Protein AF-A0A2C1LZ10-F1 (afdb_monomer)

Nearest PDB structures (foldseek):
  3zjx-assembly4_D  TM=5.584E-01  e=4.227E-10  Clostridium perfringens D
  1uyj-assembly1_A  TM=5.513E-01  e=4.454E-10  Clostridium perfringens
  3zjx-assembly1_A  TM=5.610E-01  e=1.268E-09  Clostridium perfringens D
  8hx3-assembly2_B  TM=5.354E-01  e=1.825E-08  Bacillus thuringiensis
  6rb9-assembly1_A  TM=2.543E-01  e=1.133E-04  Clostridium perfringens B

Radius of gyration: 30.06 Å; Cα contacts (8 Å, |Δi|>4): 516; chains: 1; bounding box: 71×32×89 Å

Sequence (231 aa):
MILFHDIIELLSYRNDTPLTQKQFTTEKQMKRVDTVTATNQYGFKLGFESTTEFKVDALVASAKQSFKASAEFNFSHTDTNTVTNEETVIFKAQEVLAAAGGTTNYFTRVGKAKFSGAFQTDAALAELKLKLPIIKKSGNAHDVVHTEEVTLTAKDIYTLFKNVPYIPLPAYLSFDDNGKKVLVKNVTFDYTGEMGYSTAVQAEFIPFDQNEPKQTMSYEKYETKTQDKSL

Secondary structure (DSSP, 8-state):
-EEEEEEEEEEEEEE-SSS-EEEEPPPEEEEEEEEEEEE--SSS-EEEEEEEEEEE---STT--EEEEEEEEEEESSS-EEEEEEEEEEEE---EEEEPTTEEEEEEEEEEEEEEEEEEEEEEEE-EEEEEEEEEEEETTEEEEEEEEEEEEEHHHHHHHHHH-TTSPPPTTEEEETTTTEEEEEEEEEEEEEEEEEEPPPEEEEEESSTTSPPEEEEHHHHHHHHHTT--

Organism: Bacillus cereus (NCBI:txid1396)

pLDDT: mean 72.98, std 17.92, range [28.81, 97.44]

Structure (mmCIF, N/CA/C/O backbone):
data_AF-A0A2C1LZ10-F1
#
_entry.id   AF-A0A2C1LZ10-F1
#
loop_
_atom_site.group_PDB
_atom_site.id
_atom_site.type_symbol
_atom_site.label_atom_id
_atom_site.label_alt_id
_atom_site.label_comp_id
_atom_site.label_asym_id
_atom_site.label_entity_id
_atom_site.label_seq_id
_atom_site.pdbx_PDB_ins_code
_atom_site.Cartn_x
_atom_site.Cartn_y
_atom_site.Cartn_z
_atom_site.occupancy
_atom_site.B_iso_or_equiv
_atom_site.auth_seq_id
_atom_site.auth_comp_id
_atom_site.auth_asym_id
_atom_site.auth_atom_id
_atom_site.pdbx_PDB_model_num
ATOM 1 N N . MET A 1 1 ? -4.330 -11.581 -2.386 1.00 41.09 1 MET A N 1
ATOM 2 C CA . MET A 1 1 ? -4.497 -12.245 -1.069 1.00 41.09 1 MET A CA 1
ATOM 3 C C . MET A 1 1 ? -4.165 -11.235 0.018 1.00 41.09 1 MET A C 1
ATOM 5 O O . MET A 1 1 ? -3.174 -10.529 -0.132 1.00 41.09 1 MET A O 1
ATOM 9 N N . ILE A 1 2 ? -5.007 -11.129 1.045 1.00 50.94 2 ILE A N 1
ATOM 10 C CA . ILE A 1 2 ? -4.875 -10.159 2.138 1.00 50.94 2 ILE A CA 1
ATOM 11 C C . ILE A 1 2 ? -4.352 -10.904 3.371 1.00 50.94 2 ILE A C 1
ATOM 13 O O . ILE A 1 2 ? -4.979 -11.867 3.804 1.00 50.94 2 ILE A O 1
ATOM 17 N N . LEU A 1 3 ? -3.211 -10.481 3.916 1.00 52.62 3 LEU A N 1
ATOM 18 C CA . LEU A 1 3 ? -2.628 -11.056 5.132 1.00 52.62 3 LEU A CA 1
ATOM 19 C C . LEU A 1 3 ? -2.507 -9.972 6.204 1.00 52.62 3 LEU A C 1
ATOM 21 O O . LEU A 1 3 ? -2.007 -8.883 5.920 1.00 52.62 3 LEU A O 1
ATOM 25 N N . PHE A 1 4 ? -2.963 -10.265 7.420 1.00 57.53 4 PHE A N 1
ATOM 26 C CA . PHE A 1 4 ? -2.735 -9.432 8.601 1.00 57.53 4 PHE A CA 1
ATOM 27 C C . PHE A 1 4 ? -1.467 -9.912 9.290 1.00 57.53 4 PHE A C 1
ATOM 29 O O . PHE A 1 4 ? -1.332 -11.109 9.535 1.00 57.53 4 PHE A O 1
ATOM 36 N N . HIS A 1 5 ? -0.555 -8.994 9.588 1.00 63.12 5 HIS A N 1
ATOM 37 C CA . HIS A 1 5 ? 0.734 -9.344 10.181 1.00 63.12 5 HIS A CA 1
ATOM 38 C C . HIS A 1 5 ? 0.907 -8.735 11.569 1.00 63.12 5 HIS A C 1
ATOM 40 O O . HIS A 1 5 ? 1.526 -9.375 12.407 1.00 63.12 5 HIS A O 1
ATOM 46 N N . ASP A 1 6 ? 0.275 -7.586 11.841 1.00 76.69 6 ASP A N 1
ATOM 47 C CA . ASP A 1 6 ? 0.436 -6.871 13.105 1.00 76.69 6 ASP A CA 1
ATOM 48 C C . ASP A 1 6 ? -0.893 -6.325 13.643 1.00 76.69 6 ASP A C 1
ATOM 50 O O . ASP A 1 6 ? -1.813 -5.977 12.893 1.00 76.69 6 ASP A O 1
ATOM 54 N N . ILE A 1 7 ? -0.985 -6.227 14.969 1.00 84.62 7 ILE A N 1
ATOM 55 C CA . ILE A 1 7 ? -2.059 -5.531 15.682 1.00 84.62 7 ILE A CA 1
ATOM 56 C C . ILE A 1 7 ? -1.435 -4.327 16.377 1.00 84.62 7 ILE A C 1
ATOM 58 O O . ILE A 1 7 ? -0.502 -4.475 17.163 1.00 84.62 7 ILE A O 1
ATOM 62 N N . ILE A 1 8 ? -1.964 -3.137 16.105 1.00 85.81 8 ILE A N 1
ATOM 63 C CA . ILE A 1 8 ? -1.601 -1.928 16.838 1.00 85.81 8 ILE A CA 1
ATOM 64 C C . ILE A 1 8 ? -2.655 -1.715 17.911 1.00 85.81 8 ILE A C 1
ATOM 66 O O . ILE A 1 8 ? -3.788 -1.332 17.611 1.00 85.81 8 ILE A O 1
ATOM 70 N N . GLU A 1 9 ? -2.269 -1.948 19.159 1.00 91.06 9 GLU A N 1
ATOM 71 C CA . GLU A 1 9 ? -3.072 -1.570 20.314 1.00 91.06 9 GLU A CA 1
ATOM 72 C C . GLU A 1 9 ? -3.050 -0.046 20.489 1.00 91.06 9 GLU A C 1
ATOM 74 O O . GLU A 1 9 ? -1.990 0.586 20.580 1.00 91.06 9 GLU A O 1
ATOM 79 N N . LEU A 1 10 ? -4.241 0.544 20.510 1.00 90.00 10 LEU A N 1
ATOM 80 C CA . LEU A 1 10 ? -4.453 1.981 20.650 1.00 90.00 10 LEU A CA 1
ATOM 81 C C . LEU A 1 10 ? -4.784 2.349 22.101 1.00 90.00 10 LEU A C 1
ATOM 83 O O . LEU A 1 10 ? -4.359 3.403 22.579 1.00 90.00 10 LEU A O 1
ATOM 87 N N . LEU A 1 11 ? -5.533 1.488 22.795 1.00 93.94 11 LEU A N 1
ATOM 88 C CA . LEU A 1 11 ? -5.883 1.616 24.209 1.00 93.94 11 LEU A CA 1
ATOM 89 C C . LEU A 1 11 ? -6.457 0.289 24.721 1.00 93.94 11 LEU A C 1
ATOM 91 O O . LEU A 1 11 ? -7.299 -0.302 24.052 1.00 93.94 11 LEU A O 1
ATOM 95 N N . SER A 1 12 ? -6.101 -0.111 25.936 1.00 96.06 12 SER A N 1
ATOM 96 C CA . SER A 1 12 ? -6.874 -1.070 26.726 1.00 96.06 12 SER A CA 1
ATOM 97 C C . SER A 1 12 ? -7.387 -0.360 27.970 1.00 96.06 12 SER A C 1
ATOM 99 O O . SER A 1 12 ? -6.617 0.285 28.685 1.00 96.06 12 SER A O 1
ATOM 101 N N . TYR A 1 13 ? -8.696 -0.423 28.204 1.00 97.06 13 TYR A N 1
ATOM 102 C CA . TYR A 1 13 ? -9.320 0.259 29.329 1.00 97.06 13 TYR A CA 1
ATOM 103 C C . TYR A 1 13 ? -10.283 -0.654 30.075 1.00 97.06 13 TYR A C 1
ATOM 105 O O . TYR A 1 13 ? -11.229 -1.193 29.499 1.00 97.06 13 TYR A O 1
ATOM 113 N N . ARG A 1 14 ? -10.055 -0.787 31.381 1.00 97.25 14 ARG A N 1
ATOM 114 C CA . ARG A 1 14 ? -10.915 -1.514 32.312 1.00 97.25 14 ARG A CA 1
ATOM 115 C C . ARG A 1 14 ? -11.885 -0.534 32.966 1.00 97.25 14 ARG A C 1
ATOM 117 O O . ARG A 1 14 ? -11.441 0.321 33.724 1.00 97.25 14 ARG A O 1
ATOM 124 N N . ASN A 1 15 ? -13.182 -0.678 32.706 1.00 96.31 15 ASN A N 1
ATOM 125 C CA . ASN A 1 15 ? -14.210 0.162 33.315 1.00 96.31 15 ASN A CA 1
ATOM 126 C C . ASN A 1 15 ? -14.936 -0.601 34.432 1.00 96.31 15 ASN A C 1
ATOM 128 O O . ASN A 1 15 ? -15.845 -1.395 34.186 1.00 96.31 15 ASN A O 1
ATOM 132 N N . ASP A 1 16 ? -14.516 -0.354 35.668 1.00 93.56 16 ASP A N 1
ATOM 133 C CA . ASP A 1 16 ? -15.087 -0.921 36.893 1.00 93.56 16 ASP A CA 1
ATOM 134 C C . ASP A 1 16 ? -16.284 -0.135 37.445 1.00 93.56 16 ASP A C 1
ATOM 136 O O . ASP A 1 16 ? -16.892 -0.534 38.438 1.00 93.56 16 ASP A O 1
ATOM 140 N N . THR A 1 17 ? -16.659 0.960 36.788 1.00 92.88 17 THR A N 1
ATOM 141 C CA . THR A 1 17 ? -17.800 1.777 37.196 1.00 92.88 17 THR A CA 1
ATOM 142 C C . THR A 1 17 ? -19.097 1.281 36.555 1.00 92.88 17 THR A C 1
ATOM 144 O O . THR A 1 17 ? -19.066 0.664 35.490 1.00 92.88 17 THR A O 1
ATOM 147 N N . PRO A 1 18 ? -20.268 1.581 37.149 1.00 89.31 18 PRO A N 1
ATOM 148 C CA . PRO A 1 18 ? -21.560 1.209 36.570 1.00 89.31 18 PRO A CA 1
ATOM 149 C C . PRO A 1 18 ? -21.966 2.083 35.370 1.00 89.31 18 PRO A C 1
ATOM 151 O O . PRO A 1 18 ? -23.067 1.927 34.843 1.00 89.31 18 PRO A O 1
ATOM 154 N N . LEU A 1 19 ? -21.120 3.034 34.959 1.00 93.19 19 LEU A N 1
ATOM 155 C CA . LEU A 1 19 ? -21.400 3.997 33.898 1.00 93.19 19 LEU A CA 1
ATOM 156 C C . LEU A 1 19 ? -20.400 3.848 32.754 1.00 93.19 19 LEU A C 1
ATOM 158 O O . LEU A 1 19 ? -19.219 3.589 32.969 1.00 93.19 19 LEU A O 1
ATOM 162 N N . THR A 1 20 ? -20.867 4.071 31.529 1.00 94.81 20 THR A N 1
ATOM 163 C CA . THR A 1 20 ? -19.988 4.218 30.367 1.00 94.81 20 THR A CA 1
ATOM 164 C C . THR A 1 20 ? -19.049 5.401 30.581 1.00 94.81 20 THR A C 1
ATOM 166 O O . THR A 1 20 ? -19.488 6.483 30.978 1.00 94.81 20 THR A O 1
ATOM 169 N N . GLN A 1 21 ? -17.766 5.211 30.289 1.00 94.69 21 GLN A N 1
ATOM 170 C CA . GLN A 1 21 ? -16.754 6.253 30.416 1.00 94.69 21 GLN A CA 1
ATOM 171 C C . GLN A 1 21 ? -16.201 6.672 29.063 1.00 94.69 21 GLN A C 1
ATOM 173 O O . GLN A 1 21 ? -16.041 5.854 28.162 1.00 94.69 21 GLN A O 1
ATOM 178 N N . LYS A 1 22 ? -15.861 7.952 28.941 1.00 95.19 22 LYS A N 1
ATOM 179 C CA . LYS A 1 22 ? -15.117 8.477 27.797 1.00 95.19 22 LYS A CA 1
ATOM 180 C C . LYS A 1 22 ? -13.628 8.390 28.083 1.00 95.19 22 LYS A C 1
ATOM 182 O O . LYS A 1 22 ? -13.188 8.788 29.159 1.00 95.19 22 LYS A O 1
ATOM 187 N N . GLN A 1 23 ? -12.869 7.878 27.128 1.00 93.12 23 GLN A N 1
ATOM 188 C CA . GLN A 1 23 ? -11.417 7.752 27.198 1.00 93.12 23 GLN A CA 1
ATOM 189 C C . GLN A 1 23 ? -10.792 8.219 25.888 1.00 93.12 23 GLN A C 1
ATOM 191 O O . GLN A 1 23 ? -11.486 8.356 24.887 1.00 93.12 23 GLN A O 1
ATOM 196 N N . PHE A 1 24 ? -9.484 8.455 25.883 1.00 89.62 24 PHE A N 1
ATOM 197 C CA . PHE A 1 24 ? -8.751 8.807 24.670 1.00 89.62 24 PHE A CA 1
ATOM 198 C C . PHE A 1 24 ? -7.785 7.693 24.301 1.00 89.62 24 PHE A C 1
ATOM 200 O O . PHE A 1 2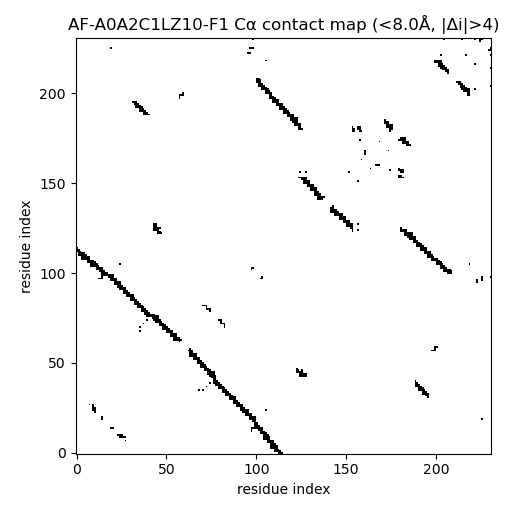4 ? -7.034 7.202 25.145 1.00 89.62 24 PHE A O 1
ATOM 207 N N . THR A 1 25 ? -7.790 7.303 23.031 1.00 88.12 25 THR A N 1
ATOM 208 C CA . THR A 1 25 ? -6.770 6.400 22.505 1.00 88.12 25 THR A CA 1
ATOM 209 C C . THR A 1 25 ? -5.403 7.075 22.470 1.00 88.12 25 THR A C 1
ATOM 211 O O . THR A 1 25 ? -5.285 8.299 22.418 1.00 88.12 25 THR A O 1
ATOM 214 N N . THR A 1 26 ? -4.345 6.270 22.492 1.00 84.56 26 THR A N 1
ATOM 215 C CA . THR A 1 26 ? -2.974 6.776 22.386 1.00 84.56 26 THR A CA 1
ATOM 216 C C . THR A 1 26 ? -2.638 7.052 20.925 1.00 84.56 26 THR A C 1
ATOM 218 O O . THR A 1 26 ? -2.929 6.227 20.058 1.00 84.56 26 THR A O 1
ATOM 221 N N . GLU A 1 27 ? -1.966 8.172 20.644 1.00 81.44 27 GLU A N 1
ATOM 222 C CA . GLU A 1 27 ? -1.392 8.395 19.316 1.00 81.44 27 GLU A CA 1
ATOM 223 C C . GLU A 1 27 ? -0.293 7.356 19.037 1.00 81.44 27 GLU A C 1
ATOM 225 O O . GLU A 1 27 ? 0.609 7.142 19.853 1.00 81.44 27 GLU A O 1
ATOM 230 N N . LYS A 1 28 ? -0.356 6.708 17.873 1.00 80.38 28 LYS A N 1
ATOM 231 C CA . LYS A 1 28 ? 0.641 5.727 17.427 1.00 80.38 28 LYS A CA 1
ATOM 232 C C . LYS A 1 28 ? 1.114 6.061 16.023 1.00 80.38 28 LYS A C 1
ATOM 234 O O . LYS A 1 28 ? 0.351 6.558 15.200 1.00 80.38 28 LYS A O 1
ATOM 239 N N . GLN A 1 29 ? 2.372 5.754 15.743 1.00 73.00 29 GLN A N 1
ATOM 240 C CA . GLN A 1 29 ? 2.954 5.900 14.415 1.00 73.00 29 GLN A CA 1
ATOM 241 C C . GLN A 1 29 ? 3.475 4.548 13.951 1.00 73.00 29 GLN A C 1
ATOM 243 O O . GLN A 1 29 ? 4.026 3.786 14.746 1.00 73.00 29 GLN A O 1
ATOM 248 N N . MET A 1 30 ? 3.304 4.255 12.668 1.00 70.88 30 MET A N 1
ATOM 249 C CA . MET A 1 30 ? 3.850 3.059 12.044 1.00 70.88 30 MET A CA 1
ATOM 250 C C . MET A 1 30 ? 4.468 3.417 10.700 1.00 70.88 30 MET A C 1
ATOM 252 O O . MET A 1 30 ? 3.888 4.161 9.910 1.00 70.88 30 MET A O 1
ATOM 256 N N . LYS A 1 31 ? 5.636 2.838 10.430 1.00 69.56 31 LYS A N 1
ATOM 257 C CA . LYS A 1 31 ? 6.263 2.898 9.117 1.00 69.56 31 LYS A CA 1
ATOM 258 C C . LYS A 1 31 ? 5.586 1.897 8.178 1.00 69.56 31 LYS A C 1
ATOM 260 O O . LYS A 1 31 ? 5.587 0.696 8.443 1.00 69.56 31 LYS A O 1
ATOM 265 N N . ARG A 1 32 ? 5.023 2.394 7.084 1.00 67.69 32 ARG A N 1
ATOM 266 C CA . ARG A 1 32 ? 4.485 1.628 5.962 1.00 67.69 32 ARG A CA 1
ATOM 267 C C . ARG A 1 32 ? 5.542 1.549 4.873 1.00 67.69 32 ARG A C 1
ATOM 269 O O . ARG A 1 32 ? 6.205 2.539 4.580 1.00 67.69 32 ARG A O 1
ATOM 276 N N . VAL A 1 33 ? 5.692 0.366 4.293 1.00 66.81 33 VAL A N 1
ATOM 277 C CA . VAL A 1 33 ? 6.612 0.113 3.187 1.00 66.81 33 VAL A CA 1
ATOM 278 C C . VAL A 1 33 ? 5.811 -0.542 2.075 1.00 66.81 33 VAL A C 1
ATOM 280 O O . VAL A 1 33 ? 5.328 -1.664 2.244 1.00 66.81 33 VAL A O 1
ATOM 283 N N . ASP A 1 34 ? 5.671 0.173 0.968 1.00 62.69 34 ASP A N 1
ATOM 284 C CA . ASP A 1 34 ? 5.007 -0.285 -0.243 1.00 62.69 34 ASP A CA 1
ATOM 285 C C . ASP A 1 34 ? 6.074 -0.606 -1.288 1.00 62.69 34 ASP A C 1
ATOM 287 O O . ASP A 1 34 ? 7.040 0.137 -1.457 1.00 62.69 34 ASP A O 1
ATOM 291 N N . THR A 1 35 ? 5.916 -1.721 -1.989 1.00 62.53 35 THR A N 1
ATOM 292 C CA . THR A 1 35 ? 6.871 -2.162 -3.011 1.00 62.53 35 THR A CA 1
ATOM 293 C C . THR A 1 35 ? 6.149 -2.428 -4.314 1.00 62.53 35 THR A C 1
ATOM 295 O O . THR A 1 35 ? 5.081 -3.044 -4.333 1.00 62.53 35 THR A O 1
ATOM 298 N N . VAL A 1 36 ? 6.741 -1.969 -5.411 1.00 59.88 36 VAL A N 1
ATOM 299 C CA . VAL A 1 36 ? 6.304 -2.305 -6.763 1.00 59.88 36 VAL A CA 1
ATOM 300 C C . VAL A 1 36 ? 7.506 -2.821 -7.524 1.00 59.88 36 VAL A C 1
ATOM 302 O O . VAL A 1 36 ? 8.509 -2.126 -7.668 1.00 59.88 36 VAL A O 1
ATOM 305 N N . THR A 1 37 ? 7.385 -4.036 -8.027 1.00 63.22 37 THR A N 1
ATOM 306 C CA . THR A 1 37 ? 8.386 -4.690 -8.851 1.00 63.22 37 THR A CA 1
ATOM 307 C C . THR A 1 37 ? 7.834 -4.851 -10.255 1.00 63.22 37 THR A C 1
ATOM 309 O O . THR A 1 37 ? 6.810 -5.505 -10.450 1.00 63.22 37 THR A O 1
ATOM 312 N N . ALA A 1 38 ? 8.521 -4.281 -11.236 1.00 56.50 38 ALA A N 1
ATOM 313 C CA . ALA A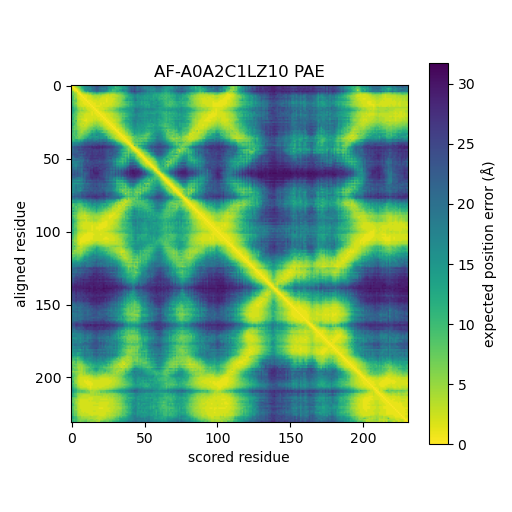 1 38 ? 8.211 -4.454 -12.646 1.00 56.50 38 ALA A CA 1
ATOM 314 C C . ALA A 1 38 ? 9.351 -5.213 -13.328 1.00 56.50 38 ALA A C 1
ATOM 316 O O . ALA A 1 38 ? 10.526 -4.991 -13.024 1.00 56.50 38 ALA A O 1
ATOM 317 N N . THR A 1 39 ? 8.998 -6.118 -14.238 1.00 62.25 39 THR A N 1
ATOM 318 C CA . THR A 1 39 ? 9.974 -6.909 -14.997 1.00 62.25 39 THR A CA 1
ATOM 319 C C . THR A 1 39 ? 9.864 -6.586 -16.473 1.00 62.25 39 THR A C 1
ATOM 321 O O . THR A 1 39 ? 8.770 -6.530 -17.033 1.00 62.25 39 THR A O 1
ATOM 324 N N . ASN A 1 40 ? 11.012 -6.400 -17.107 1.00 59.47 40 ASN A N 1
ATOM 325 C CA . ASN A 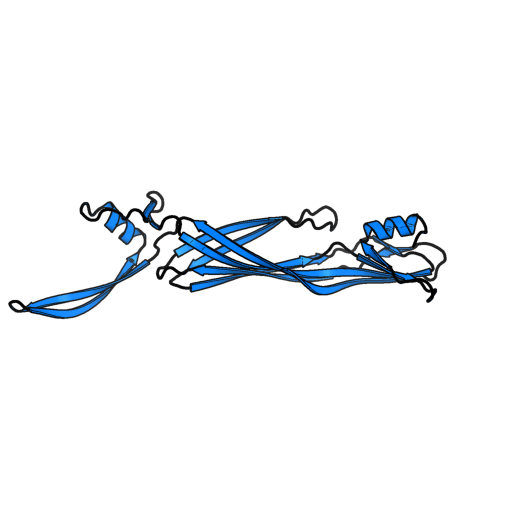1 40 ? 11.121 -6.256 -18.546 1.00 59.47 40 ASN A CA 1
ATOM 326 C C . ASN A 1 40 ? 11.704 -7.550 -19.130 1.00 59.47 40 ASN A C 1
ATOM 328 O O . ASN A 1 40 ? 12.707 -8.049 -18.630 1.00 59.47 40 ASN A O 1
ATOM 332 N N . GLN A 1 41 ? 11.072 -8.107 -20.167 1.00 58.78 41 GLN A N 1
ATOM 333 C CA . GLN A 1 41 ? 11.554 -9.305 -20.876 1.00 58.78 41 GLN A CA 1
ATOM 334 C C . GLN A 1 41 ? 12.316 -8.990 -22.173 1.00 58.78 41 GLN A C 1
ATOM 336 O O . GLN A 1 41 ? 12.803 -9.881 -22.869 1.00 58.78 41 GLN A O 1
ATOM 341 N N . TYR A 1 42 ? 12.425 -7.715 -22.513 1.00 55.47 42 TYR A N 1
ATOM 342 C CA . TYR A 1 42 ? 13.026 -7.224 -23.733 1.00 55.47 42 TYR A CA 1
ATOM 343 C C . TYR A 1 42 ? 14.474 -6.814 -23.442 1.00 55.47 42 TYR A C 1
ATOM 345 O O . TYR A 1 42 ? 14.747 -5.995 -22.571 1.00 55.47 42 TYR A O 1
ATOM 353 N N . GLY A 1 43 ? 15.428 -7.402 -24.169 1.00 44.78 43 GLY A N 1
ATOM 354 C CA . GLY A 1 43 ? 16.870 -7.259 -23.927 1.00 44.78 43 GLY A CA 1
ATOM 355 C C . GLY A 1 43 ? 17.482 -5.885 -24.248 1.00 44.78 43 GLY A C 1
ATOM 356 O O . GLY A 1 43 ? 18.654 -5.838 -24.614 1.00 44.78 43 GLY A O 1
ATOM 357 N N . PHE A 1 44 ? 16.723 -4.790 -24.143 1.00 49.19 44 PHE A N 1
ATOM 358 C CA . PHE A 1 44 ? 17.144 -3.412 -24.421 1.00 49.19 44 PHE A CA 1
ATOM 359 C C . PHE A 1 44 ? 16.631 -2.421 -23.364 1.00 49.19 44 PHE A C 1
ATOM 361 O O . PHE A 1 44 ? 15.599 -2.641 -22.730 1.00 49.19 44 PHE A O 1
ATOM 368 N N . LYS A 1 45 ? 17.357 -1.303 -23.200 1.00 51.50 45 LYS A N 1
ATOM 369 C CA . LYS A 1 45 ? 17.071 -0.271 -22.195 1.00 51.50 45 LYS A CA 1
ATOM 370 C C . LYS A 1 45 ? 15.753 0.459 -22.506 1.00 51.50 45 LYS A C 1
ATOM 372 O O . LYS A 1 45 ? 15.645 1.077 -23.567 1.00 51.50 45 LYS A O 1
ATOM 377 N N . LEU A 1 46 ? 14.786 0.403 -21.583 1.00 54.78 46 LEU A N 1
ATOM 378 C CA . LEU A 1 46 ? 13.459 1.031 -21.661 1.00 54.78 46 LEU A CA 1
ATOM 379 C C . LEU A 1 46 ? 13.220 1.914 -20.428 1.00 54.78 46 LEU A C 1
ATOM 381 O O . LEU A 1 46 ? 13.359 1.448 -19.299 1.00 54.78 46 LEU A O 1
ATOM 385 N N . GLY A 1 47 ? 12.855 3.179 -20.640 1.00 50.66 47 GLY A N 1
ATOM 386 C CA . GLY A 1 47 ? 12.428 4.091 -19.570 1.00 50.66 47 GLY A CA 1
ATOM 387 C C . GLY A 1 47 ? 10.906 4.196 -19.517 1.00 50.66 47 GLY A C 1
ATOM 388 O O . GLY A 1 47 ? 10.278 4.356 -20.567 1.00 50.66 47 GLY A O 1
ATOM 389 N N . PHE A 1 48 ? 10.324 4.103 -18.320 1.00 50.28 48 PHE A N 1
ATOM 390 C CA . PHE A 1 48 ? 8.879 4.158 -18.106 1.00 50.28 48 PHE A CA 1
ATOM 391 C C . PHE A 1 48 ? 8.508 4.848 -16.782 1.00 50.28 48 PHE A C 1
ATOM 393 O O . PHE A 1 48 ? 9.157 4.643 -15.758 1.00 50.28 48 PHE A O 1
ATOM 400 N N . GLU A 1 49 ? 7.424 5.623 -16.806 1.00 43.28 49 GLU A N 1
ATOM 401 C CA . GLU A 1 49 ? 6.818 6.282 -15.647 1.00 43.28 49 GLU A CA 1
ATOM 402 C C . GLU A 1 49 ? 5.352 5.821 -15.550 1.00 43.28 49 GLU A C 1
ATOM 404 O O . GLU A 1 49 ? 4.556 6.108 -16.447 1.00 43.28 49 GLU A O 1
ATOM 409 N N . SER A 1 50 ? 4.985 5.081 -14.491 1.00 40.00 50 SER A N 1
ATOM 410 C CA . SER A 1 50 ? 3.577 4.757 -14.201 1.00 40.00 50 SER A CA 1
ATOM 411 C C . SER A 1 50 ? 3.094 5.468 -12.965 1.00 40.00 50 SER A C 1
ATOM 413 O O . SER A 1 50 ? 3.733 5.433 -11.912 1.00 40.00 50 SER A O 1
ATOM 415 N N . THR A 1 51 ? 1.877 5.983 -13.058 1.00 40.34 51 THR A N 1
ATOM 416 C CA . THR A 1 51 ? 1.048 6.304 -11.907 1.00 40.34 51 THR A CA 1
ATOM 417 C C . THR A 1 51 ? -0.142 5.353 -11.906 1.00 40.34 51 THR A C 1
ATOM 419 O O . THR A 1 51 ? -0.998 5.448 -12.782 1.00 40.34 51 THR A O 1
ATOM 422 N N . THR A 1 52 ? -0.227 4.458 -10.919 1.00 37.12 52 THR A N 1
ATOM 423 C CA . THR A 1 52 ? -1.431 3.644 -10.694 1.00 37.12 52 THR A CA 1
ATOM 424 C C . THR A 1 52 ? -2.113 4.079 -9.400 1.00 37.12 52 THR A C 1
ATOM 426 O O . THR A 1 52 ? -1.502 4.085 -8.330 1.00 37.12 52 THR A O 1
ATOM 429 N N . GLU A 1 53 ? -3.387 4.460 -9.497 1.00 37.53 53 GLU A N 1
ATOM 430 C CA . GLU A 1 53 ? -4.219 4.814 -8.346 1.00 37.53 53 GLU A CA 1
ATOM 431 C C . GLU A 1 53 ? -5.053 3.611 -7.894 1.00 37.53 53 GLU A C 1
ATOM 433 O O . GLU A 1 53 ? -5.884 3.089 -8.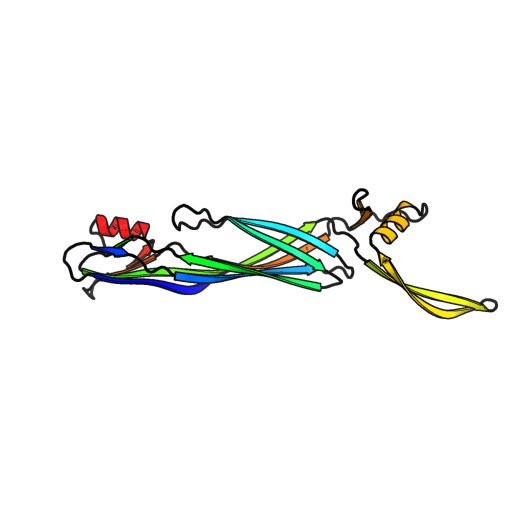637 1.00 37.53 53 GLU A O 1
ATOM 438 N N . PHE A 1 54 ? -4.866 3.198 -6.646 1.00 35.69 54 PHE A N 1
ATOM 439 C CA . PHE A 1 54 ? -5.686 2.209 -5.963 1.00 35.69 54 PHE A CA 1
ATOM 440 C C . PHE A 1 54 ? -6.572 2.925 -4.944 1.00 35.69 54 PHE A C 1
ATOM 442 O O . PHE A 1 54 ? -6.112 3.787 -4.201 1.00 35.69 54 PHE A O 1
ATOM 449 N N . LYS A 1 55 ? -7.858 2.587 -4.876 1.00 31.75 55 LYS A N 1
ATOM 450 C CA . LYS A 1 55 ? -8.765 3.114 -3.845 1.00 31.75 55 LYS A CA 1
ATOM 451 C C . LYS A 1 55 ? -9.013 2.015 -2.822 1.00 31.75 55 LYS A C 1
ATOM 453 O O . LYS A 1 55 ? -9.507 0.956 -3.202 1.00 31.75 55 LYS A O 1
ATOM 458 N N . VAL A 1 56 ? -8.688 2.259 -1.553 1.00 31.59 56 VAL A N 1
ATOM 459 C CA . VAL A 1 56 ? -9.132 1.393 -0.450 1.00 31.59 56 VAL A CA 1
ATOM 460 C C . VAL A 1 56 ? -9.921 2.257 0.521 1.00 31.59 56 VAL A C 1
ATOM 462 O O . VAL A 1 56 ? -9.420 3.251 1.045 1.00 31.59 56 VAL A O 1
ATOM 465 N N . ASP A 1 57 ? -11.183 1.899 0.735 1.00 28.81 57 ASP A N 1
ATOM 466 C CA . ASP A 1 57 ? -12.034 2.592 1.694 1.00 28.81 57 ASP A CA 1
ATOM 467 C C . ASP A 1 57 ? -11.548 2.282 3.119 1.00 28.81 57 ASP A C 1
ATOM 469 O O . ASP A 1 57 ? -11.739 1.182 3.637 1.00 28.81 57 ASP A O 1
ATOM 473 N N . ALA A 1 58 ? -10.897 3.257 3.758 1.00 32.44 58 ALA A N 1
ATOM 474 C CA . ALA A 1 58 ? -10.512 3.207 5.163 1.00 32.44 58 ALA A CA 1
ATOM 475 C C . ALA A 1 58 ? -11.275 4.289 5.941 1.00 32.44 58 ALA A C 1
ATOM 477 O O . ALA A 1 58 ? -11.065 5.481 5.753 1.00 32.44 58 ALA A O 1
ATOM 478 N N . LEU A 1 59 ? -12.161 3.873 6.846 1.00 29.31 59 LEU A N 1
ATOM 479 C CA . LEU A 1 59 ? -12.963 4.744 7.716 1.00 29.31 59 LEU A CA 1
ATOM 480 C C . LEU A 1 59 ? -12.169 5.242 8.942 1.00 29.31 59 LEU A C 1
ATOM 482 O O . LEU A 1 59 ? -12.673 5.261 10.061 1.00 29.31 59 LEU A O 1
ATOM 486 N N . VAL A 1 60 ? -10.912 5.656 8.767 1.00 32.81 60 VAL A N 1
ATOM 487 C CA . VAL A 1 60 ? -10.277 6.523 9.771 1.00 32.81 60 VAL A CA 1
ATOM 488 C C . VAL A 1 60 ? -10.769 7.925 9.446 1.00 32.81 60 VAL A C 1
ATOM 490 O O . VAL A 1 60 ? -10.284 8.520 8.491 1.00 32.81 60 VAL A O 1
ATOM 493 N N . ALA A 1 61 ? -11.818 8.362 10.153 1.00 29.47 61 ALA A N 1
ATOM 494 C CA . ALA A 1 61 ? -12.424 9.696 10.121 1.00 29.47 61 ALA A CA 1
ATOM 495 C C . ALA A 1 61 ? -12.082 10.524 8.862 1.00 29.47 61 ALA A C 1
ATOM 497 O O . ALA A 1 61 ? -11.054 11.193 8.794 1.00 29.47 61 ALA A O 1
ATOM 498 N N . SER A 1 62 ? -12.973 10.507 7.867 1.00 29.42 62 SER A N 1
ATOM 499 C CA . SER A 1 62 ? -12.970 11.386 6.681 1.00 29.42 62 SER A CA 1
ATOM 500 C C . SER A 1 62 ? -11.860 11.234 5.624 1.00 29.42 62 SER A C 1
ATOM 502 O O . SER A 1 62 ? -11.895 11.964 4.635 1.00 29.42 62 SER A O 1
ATOM 504 N N . ALA A 1 63 ? -10.945 10.268 5.720 1.00 32.75 63 ALA A N 1
ATOM 505 C CA . ALA A 1 63 ? -9.970 10.030 4.653 1.00 32.75 63 ALA A CA 1
ATOM 506 C C . ALA A 1 63 ? -10.352 8.809 3.804 1.00 32.75 63 ALA A C 1
ATOM 508 O O . ALA A 1 63 ? -9.978 7.686 4.125 1.00 32.75 63 ALA A O 1
ATOM 509 N N . LYS A 1 64 ? -11.036 9.017 2.666 1.00 34.94 64 LYS A N 1
ATOM 510 C CA . LYS A 1 64 ? -10.934 8.055 1.553 1.00 34.94 64 LYS A CA 1
ATOM 511 C C . LYS A 1 64 ? -9.447 7.915 1.245 1.00 34.94 64 LYS A C 1
ATOM 513 O O . LYS A 1 64 ? -8.853 8.847 0.707 1.00 34.94 64 LYS A O 1
ATOM 518 N N . GLN A 1 65 ? -8.833 6.801 1.627 1.00 37.97 65 GLN A N 1
ATOM 519 C CA . GLN A 1 65 ? -7.438 6.566 1.296 1.00 37.97 65 GLN A CA 1
ATOM 520 C C . GLN A 1 65 ? -7.389 6.174 -0.188 1.00 37.97 65 GLN A C 1
ATOM 522 O O . GLN A 1 65 ? -7.662 5.048 -0.599 1.00 37.97 65 GLN A O 1
ATOM 527 N N . SER A 1 66 ? -7.143 7.172 -1.032 1.00 37.06 66 SER A N 1
ATOM 528 C CA . SER A 1 66 ? -6.676 6.965 -2.397 1.00 37.06 66 SER A CA 1
ATOM 529 C C . SER A 1 66 ? -5.165 6.778 -2.336 1.00 37.06 66 SER A C 1
ATOM 531 O O . SER A 1 66 ? -4.441 7.683 -1.927 1.00 37.06 66 SER A O 1
ATOM 533 N N . PHE A 1 67 ? -4.698 5.603 -2.721 1.00 43.44 67 PHE A N 1
ATOM 534 C CA . PHE A 1 67 ? -3.294 5.231 -2.746 1.00 43.44 67 PHE A CA 1
ATOM 535 C C . PHE A 1 67 ? -2.777 5.455 -4.155 1.00 43.44 67 PHE A C 1
ATOM 537 O O . PHE A 1 67 ? -3.216 4.800 -5.098 1.00 43.44 67 PHE A O 1
ATOM 544 N N . LYS A 1 68 ? -1.842 6.383 -4.315 1.00 42.31 68 LYS A N 1
ATOM 545 C CA . LYS A 1 68 ? -1.159 6.595 -5.584 1.00 42.31 68 LYS A CA 1
ATOM 546 C C . LYS A 1 68 ? 0.199 5.913 -5.506 1.00 42.31 68 LYS A C 1
ATOM 548 O O . LYS A 1 68 ? 1.116 6.433 -4.884 1.00 42.31 68 LYS A O 1
ATOM 553 N N . ALA A 1 69 ? 0.321 4.743 -6.125 1.00 42.16 69 ALA A N 1
ATOM 554 C CA . ALA A 1 69 ? 1.623 4.139 -6.355 1.00 42.16 69 ALA A CA 1
ATOM 555 C C . ALA A 1 69 ? 2.174 4.728 -7.659 1.00 42.16 69 ALA A C 1
ATOM 557 O O . ALA A 1 69 ? 1.783 4.321 -8.755 1.00 42.16 69 ALA A O 1
ATOM 558 N N . SER A 1 70 ? 3.034 5.739 -7.540 1.00 44.22 70 SER A N 1
ATOM 559 C CA . SER A 1 70 ? 3.873 6.199 -8.646 1.00 44.22 70 SER A CA 1
ATOM 560 C C . SER A 1 70 ? 5.208 5.468 -8.589 1.00 44.22 70 SER A C 1
ATOM 562 O O . SER A 1 70 ? 5.853 5.442 -7.538 1.00 44.22 70 SER A O 1
ATOM 564 N N . ALA A 1 71 ? 5.608 4.868 -9.703 1.00 44.84 71 ALA A N 1
ATOM 565 C CA . ALA A 1 71 ? 6.897 4.214 -9.831 1.00 44.84 71 ALA A CA 1
ATOM 566 C C . ALA A 1 71 ? 7.512 4.556 -11.189 1.00 44.84 71 ALA A C 1
ATOM 568 O O . ALA A 1 71 ? 6.894 4.369 -12.241 1.00 44.84 71 ALA A O 1
ATOM 569 N N . GLU A 1 72 ? 8.741 5.059 -11.139 1.00 46.88 72 GLU A N 1
ATOM 570 C CA . GLU A 1 72 ? 9.601 5.223 -12.303 1.00 46.88 72 GLU A CA 1
ATOM 571 C C . GLU A 1 72 ? 10.520 4.010 -12.403 1.00 46.88 72 GLU A C 1
ATOM 573 O O . GLU A 1 72 ? 11.210 3.648 -11.447 1.00 46.88 72 GLU A O 1
ATOM 578 N N . PHE A 1 73 ? 10.534 3.379 -13.572 1.00 53.22 73 PHE A N 1
ATOM 579 C CA . PHE A 1 73 ? 11.366 2.218 -13.842 1.00 53.22 73 PHE A CA 1
ATOM 580 C C . PHE A 1 73 ? 12.292 2.509 -15.020 1.00 53.22 73 PHE A C 1
ATOM 582 O O . PHE A 1 73 ? 11.853 2.856 -16.116 1.00 53.22 73 PHE A O 1
ATOM 589 N N . ASN A 1 74 ? 13.590 2.316 -14.794 1.00 52.91 74 ASN A N 1
ATOM 590 C CA . ASN A 1 74 ? 14.615 2.397 -15.827 1.00 52.91 74 ASN A CA 1
ATOM 591 C C . ASN A 1 74 ? 15.198 1.006 -16.048 1.00 52.91 74 ASN A C 1
ATOM 593 O O . ASN A 1 74 ? 16.025 0.542 -15.268 1.00 52.91 74 ASN A O 1
ATOM 597 N N . PHE A 1 75 ? 14.752 0.314 -17.088 1.00 51.81 75 PHE A N 1
ATOM 598 C CA . PHE A 1 75 ? 15.293 -0.990 -17.464 1.00 51.81 75 PHE A CA 1
ATOM 599 C C . PHE A 1 75 ? 16.497 -0.779 -18.361 1.00 51.81 75 PHE A C 1
ATOM 601 O O . PHE A 1 75 ? 16.408 0.041 -19.267 1.00 51.81 75 PHE A O 1
ATOM 608 N N . SER A 1 76 ? 17.593 -1.503 -18.146 1.00 50.19 76 SER A N 1
ATOM 609 C CA . SER A 1 76 ? 18.768 -1.509 -19.026 1.00 50.19 76 SER A CA 1
ATOM 610 C C . SER A 1 76 ? 18.833 -2.737 -19.946 1.00 50.19 76 SER A C 1
ATOM 612 O O . SER A 1 76 ? 19.420 -2.655 -21.026 1.00 50.19 76 SER A O 1
ATOM 614 N N . HIS A 1 77 ? 18.172 -3.831 -19.554 1.00 57.59 77 HIS A N 1
ATOM 615 C CA . HIS A 1 77 ? 18.095 -5.139 -20.216 1.00 57.59 77 HIS A CA 1
ATOM 616 C C . HIS A 1 77 ? 16.818 -5.902 -19.747 1.00 57.59 77 HIS A C 1
ATOM 618 O O . HIS A 1 77 ? 15.861 -5.265 -19.298 1.00 57.59 77 HIS A O 1
ATOM 624 N N . THR A 1 78 ? 16.794 -7.247 -19.831 1.00 56.22 78 THR A N 1
ATOM 625 C CA . THR A 1 78 ? 15.935 -8.153 -19.042 1.00 56.22 78 THR A CA 1
ATOM 626 C C . THR A 1 78 ? 16.177 -7.944 -17.544 1.00 56.22 78 THR A C 1
ATOM 628 O O . THR A 1 78 ? 16.840 -8.733 -16.874 1.00 56.22 78 THR A O 1
ATOM 631 N N . ASP A 1 79 ? 15.677 -6.826 -17.035 1.00 57.69 79 ASP A N 1
ATOM 632 C CA . ASP A 1 79 ? 15.890 -6.381 -15.669 1.00 57.69 79 ASP A CA 1
ATOM 633 C C . ASP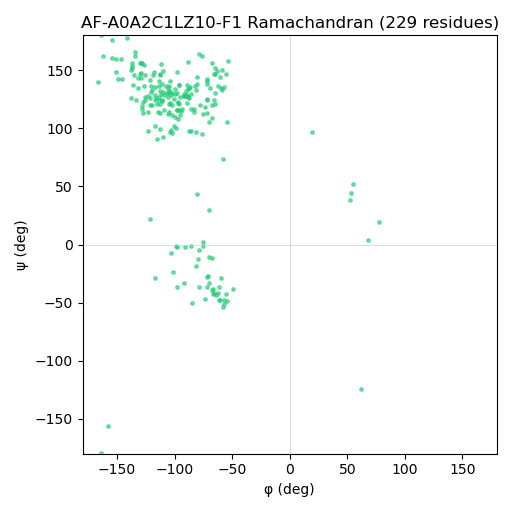 A 1 79 ? 14.580 -6.435 -14.888 1.00 57.69 79 ASP A C 1
ATOM 635 O O . ASP A 1 79 ? 13.486 -6.184 -15.404 1.00 57.69 79 ASP A O 1
ATOM 639 N N . THR A 1 80 ? 14.717 -6.744 -13.605 1.00 61.59 80 THR A N 1
ATOM 640 C CA . THR A 1 80 ? 13.652 -6.613 -12.615 1.00 61.59 80 THR A CA 1
ATOM 641 C C . THR A 1 80 ? 13.963 -5.392 -11.769 1.00 61.59 80 THR A C 1
ATOM 643 O O . THR A 1 80 ? 14.951 -5.385 -11.037 1.00 61.59 80 THR A O 1
ATOM 646 N N . ASN A 1 81 ? 13.126 -4.362 -11.855 1.00 59.69 81 ASN A N 1
ATOM 647 C CA . ASN A 1 81 ? 13.283 -3.159 -11.051 1.00 59.69 81 ASN A CA 1
ATOM 648 C C . ASN A 1 81 ? 12.247 -3.143 -9.940 1.00 59.69 81 ASN A C 1
ATOM 650 O O . ASN A 1 81 ? 11.063 -3.353 -10.190 1.00 59.69 81 ASN A O 1
ATOM 654 N N . THR A 1 82 ? 12.697 -2.860 -8.720 1.00 62.75 82 THR A N 1
ATOM 655 C CA . THR A 1 82 ? 11.823 -2.705 -7.556 1.00 62.75 82 THR A CA 1
ATOM 656 C C . THR A 1 82 ? 11.927 -1.283 -7.038 1.00 62.75 82 THR A C 1
ATOM 658 O O . THR A 1 82 ? 13.018 -0.815 -6.722 1.00 62.75 82 THR A O 1
ATOM 661 N N . VAL A 1 83 ? 10.785 -0.613 -6.949 1.00 62.25 83 VAL A N 1
ATOM 662 C CA . VAL A 1 83 ? 10.638 0.679 -6.286 1.00 62.25 83 VAL A CA 1
ATOM 663 C C . VAL A 1 83 ? 10.006 0.433 -4.925 1.00 62.25 83 VAL A C 1
ATOM 665 O O . VAL A 1 83 ? 8.989 -0.255 -4.820 1.00 62.25 83 VAL A O 1
ATOM 668 N N . THR A 1 84 ? 10.617 1.006 -3.893 1.00 65.12 84 THR A N 1
ATOM 669 C CA . THR A 1 84 ? 10.138 0.939 -2.514 1.00 65.12 84 THR A CA 1
ATOM 670 C C . THR A 1 84 ? 9.765 2.340 -2.060 1.00 65.12 84 THR A C 1
ATOM 672 O O . THR A 1 84 ? 10.617 3.226 -2.041 1.00 65.12 84 THR A O 1
ATOM 675 N N . ASN A 1 85 ? 8.509 2.524 -1.668 1.00 61.91 85 ASN A N 1
ATOM 676 C CA . ASN A 1 85 ? 8.005 3.760 -1.090 1.00 61.91 85 ASN A CA 1
ATOM 677 C C . ASN A 1 85 ? 7.776 3.555 0.406 1.00 61.91 85 ASN A C 1
ATOM 679 O O . ASN A 1 85 ? 7.145 2.583 0.822 1.00 61.91 85 ASN A O 1
ATOM 683 N N . GLU A 1 86 ? 8.290 4.473 1.217 1.00 65.56 86 GLU A N 1
ATOM 684 C CA . GLU A 1 86 ? 8.121 4.439 2.665 1.00 65.56 86 GLU A CA 1
ATOM 685 C C . GLU A 1 86 ? 7.277 5.632 3.115 1.00 65.56 86 GLU A C 1
ATOM 687 O O . GLU A 1 86 ? 7.604 6.779 2.820 1.00 65.56 86 GLU A O 1
ATOM 692 N N . GLU A 1 87 ? 6.207 5.368 3.858 1.00 63.84 87 GLU A N 1
ATOM 693 C CA . GLU A 1 87 ? 5.343 6.399 4.433 1.00 63.84 87 GLU A CA 1
ATOM 694 C C . GLU A 1 87 ? 5.140 6.153 5.924 1.00 63.84 87 GLU A C 1
ATOM 696 O O . GLU A 1 87 ? 4.988 5.017 6.366 1.00 63.84 87 GLU A O 1
ATOM 701 N N . THR A 1 88 ? 5.076 7.216 6.720 1.00 65.81 88 THR A N 1
ATOM 702 C CA . THR A 1 88 ? 4.696 7.105 8.132 1.00 65.81 88 THR A CA 1
ATOM 703 C C . THR A 1 88 ? 3.198 7.336 8.272 1.00 65.81 88 THR A C 1
ATOM 705 O O . THR A 1 88 ? 2.704 8.432 8.013 1.00 65.81 88 THR A O 1
ATOM 708 N N . VAL A 1 89 ? 2.472 6.316 8.722 1.00 68.75 89 VAL A N 1
ATOM 709 C CA . VAL A 1 89 ? 1.047 6.415 9.053 1.00 68.75 89 VAL A CA 1
ATOM 710 C C . VAL A 1 89 ? 0.909 6.802 10.521 1.00 68.75 89 VAL A C 1
ATOM 712 O O . VAL A 1 89 ? 1.488 6.156 11.396 1.00 68.75 89 VAL A O 1
ATOM 715 N N . ILE A 1 90 ? 0.133 7.853 10.791 1.00 71.94 90 ILE A N 1
ATOM 716 C CA . ILE A 1 90 ? -0.132 8.350 12.144 1.00 71.94 90 ILE A CA 1
ATOM 717 C C . ILE A 1 90 ? -1.586 8.048 12.514 1.00 71.94 90 ILE A C 1
ATOM 719 O O . ILE A 1 90 ? -2.517 8.596 11.925 1.00 71.94 90 ILE A O 1
ATOM 723 N N . PHE A 1 91 ? -1.776 7.214 13.530 1.00 75.12 91 PHE A N 1
ATOM 724 C CA . PHE A 1 91 ? -3.060 6.966 14.174 1.00 75.12 91 PHE A CA 1
ATOM 725 C C . PHE A 1 91 ? -3.242 8.000 15.279 1.00 75.12 91 PHE A C 1
ATOM 727 O O . PHE A 1 91 ? -2.679 7.858 16.363 1.00 75.12 91 PHE A O 1
ATOM 734 N N . LYS A 1 92 ? -3.974 9.076 14.982 1.00 77.00 92 LYS A N 1
ATOM 735 C CA . LYS A 1 92 ? -4.245 10.147 15.947 1.00 77.00 92 LYS A CA 1
ATOM 736 C C . LYS A 1 92 ? -5.087 9.646 17.118 1.00 77.00 92 LYS A C 1
ATOM 738 O O . LYS A 1 92 ? -5.952 8.793 16.935 1.00 77.00 92 LYS A O 1
ATOM 743 N N . ALA A 1 93 ? -4.835 10.214 18.296 1.00 80.38 93 ALA A N 1
ATOM 744 C CA . ALA A 1 93 ? -5.669 10.013 19.474 1.00 80.38 93 ALA A CA 1
ATOM 745 C C . ALA A 1 93 ? -7.120 10.429 19.177 1.00 80.38 93 ALA A C 1
ATOM 747 O O . ALA A 1 93 ? -7.360 11.474 18.568 1.00 80.38 93 ALA A O 1
ATOM 748 N N . GLN A 1 94 ? -8.077 9.606 19.595 1.00 81.56 94 GLN A N 1
ATOM 749 C CA . GLN A 1 94 ? -9.514 9.806 19.396 1.00 81.56 94 GLN A CA 1
ATOM 750 C C . GLN A 1 94 ? -10.256 9.504 20.697 1.00 81.56 94 GLN A C 1
ATOM 752 O O . GLN A 1 94 ? -9.844 8.624 21.454 1.00 81.56 94 GLN A O 1
ATOM 757 N N . GLU A 1 95 ? -11.338 10.240 20.956 1.00 89.75 95 GLU A N 1
ATOM 758 C CA . GLU A 1 95 ? -12.250 9.929 22.060 1.00 89.75 95 GLU A CA 1
ATOM 759 C C . GLU A 1 95 ? -13.003 8.626 21.750 1.00 89.75 95 GLU A C 1
ATOM 761 O O . GLU A 1 95 ? -13.478 8.436 20.632 1.00 89.75 95 GLU A O 1
ATOM 766 N N . VAL A 1 96 ? -13.101 7.733 22.734 1.00 91.88 96 VAL A N 1
ATOM 767 C CA . VAL A 1 96 ? -13.763 6.427 22.641 1.00 91.88 96 VAL A CA 1
ATOM 768 C C . VAL A 1 96 ? -14.606 6.131 23.884 1.00 91.88 96 VAL A C 1
ATOM 770 O O . VAL A 1 96 ? -14.299 6.606 24.981 1.00 91.88 96 VAL A O 1
ATOM 773 N N . LEU A 1 97 ? -15.665 5.328 23.734 1.00 94.00 97 LEU A N 1
ATOM 774 C CA . LEU A 1 97 ? -16.563 4.940 24.832 1.00 94.00 97 LEU A CA 1
ATOM 775 C C . LEU A 1 97 ? -16.203 3.592 25.464 1.00 94.00 97 LEU A C 1
ATOM 777 O O . LEU A 1 97 ? -16.463 2.558 24.877 1.00 94.00 97 LEU A O 1
ATOM 781 N N . ALA A 1 98 ? -15.724 3.541 26.700 1.00 95.44 98 ALA A N 1
ATOM 782 C CA . ALA A 1 98 ? -15.582 2.282 27.430 1.00 95.44 98 ALA A CA 1
ATOM 783 C C . ALA A 1 98 ? -16.887 1.890 28.141 1.00 95.44 98 ALA A C 1
ATOM 785 O O . ALA A 1 98 ? -17.332 2.581 29.062 1.00 95.44 98 ALA A O 1
ATOM 786 N N . ALA A 1 99 ? -17.481 0.765 27.748 1.00 95.31 99 ALA A N 1
ATOM 787 C CA . ALA A 1 99 ? -18.678 0.225 28.379 1.00 95.31 99 ALA A CA 1
ATOM 788 C C . ALA A 1 99 ? -18.412 -0.217 29.822 1.00 95.31 99 ALA A C 1
ATOM 790 O O . ALA A 1 99 ? -17.310 -0.653 30.148 1.00 95.31 99 ALA A O 1
ATOM 791 N N . ALA A 1 100 ? -19.417 -0.081 30.685 1.00 95.06 100 ALA A N 1
ATOM 792 C CA . ALA A 1 100 ? -19.360 -0.548 32.068 1.00 95.06 100 ALA A CA 1
ATOM 793 C C . ALA A 1 100 ? -19.253 -2.079 32.148 1.00 95.06 100 ALA A C 1
ATOM 795 O O . ALA A 1 100 ? -19.769 -2.786 31.284 1.00 95.06 100 ALA A O 1
ATOM 796 N N . GLY A 1 101 ? -18.639 -2.591 33.217 1.00 93.75 101 GLY A N 1
ATOM 797 C CA . GLY A 1 101 ? -18.670 -4.025 33.530 1.00 93.75 101 GLY A CA 1
ATOM 798 C C . GLY A 1 101 ? -17.729 -4.892 32.691 1.00 93.75 101 GLY A C 1
ATOM 799 O O . GLY A 1 101 ? -17.916 -6.105 32.628 1.00 93.75 101 GLY A O 1
ATOM 800 N N . GLY A 1 102 ? -16.708 -4.300 32.067 1.00 94.62 102 GLY A N 1
ATOM 801 C CA . GLY A 1 102 ? -15.729 -5.044 31.284 1.00 94.62 102 GLY A CA 1
ATOM 802 C C . GLY A 1 102 ? -14.446 -4.275 30.984 1.00 94.62 102 GLY A C 1
ATOM 803 O O . GLY A 1 102 ? -14.255 -3.115 31.367 1.00 94.62 102 GLY A O 1
ATOM 804 N N . THR A 1 103 ? -13.549 -4.948 30.272 1.00 97.44 103 THR A N 1
ATOM 805 C CA . THR A 1 103 ? -12.356 -4.355 29.664 1.00 97.44 103 THR A CA 1
ATOM 806 C C . THR A 1 103 ? -12.588 -4.205 28.169 1.00 97.44 103 THR A C 1
ATOM 808 O O . THR A 1 103 ? -12.995 -5.157 27.508 1.00 97.44 103 THR A O 1
ATOM 811 N N . THR A 1 104 ? -12.309 -3.025 27.621 1.00 96.75 104 THR A N 1
ATOM 812 C CA . THR A 1 104 ? -12.373 -2.779 26.176 1.00 96.75 104 THR A CA 1
ATOM 813 C C . THR A 1 104 ? -10.974 -2.566 25.619 1.00 96.75 104 THR A C 1
ATOM 815 O O . THR A 1 104 ? -10.257 -1.671 26.069 1.00 96.75 104 THR A O 1
ATOM 818 N N . ASN A 1 105 ? -10.606 -3.365 24.620 1.00 96.75 105 ASN A N 1
ATOM 819 C CA . ASN A 1 105 ? -9.367 -3.227 23.866 1.00 96.75 105 ASN A CA 1
ATOM 820 C C . ASN A 1 105 ? -9.668 -2.584 22.511 1.00 96.75 105 ASN A C 1
ATOM 822 O O . ASN A 1 105 ? -10.404 -3.149 21.702 1.00 96.75 105 ASN A O 1
ATOM 826 N N . TYR A 1 106 ? -9.068 -1.430 22.244 1.00 92.94 106 TYR A N 1
ATOM 827 C CA . TYR A 1 106 ? -9.141 -0.727 20.970 1.00 92.94 106 TYR A CA 1
ATOM 828 C C . TYR A 1 106 ? -7.873 -0.980 20.177 1.00 92.94 106 TYR A C 1
ATOM 830 O O . TYR A 1 106 ? -6.765 -0.715 20.651 1.00 92.94 106 TYR A O 1
ATOM 838 N N . PHE A 1 107 ? -8.023 -1.460 18.951 1.00 90.31 107 PHE A N 1
ATOM 839 C CA . PHE A 1 107 ? -6.883 -1.784 18.110 1.00 90.31 107 PHE A CA 1
ATOM 840 C C . PHE A 1 107 ? -7.204 -1.620 16.629 1.00 90.31 107 PHE A C 1
ATOM 842 O O . PHE A 1 107 ? -8.358 -1.641 16.207 1.00 90.31 107 PHE A O 1
ATOM 849 N N . THR A 1 108 ? -6.165 -1.487 15.816 1.00 82.75 108 THR A N 1
ATOM 850 C CA . THR A 1 108 ? -6.259 -1.636 14.360 1.00 82.75 108 THR A CA 1
ATOM 851 C C . THR A 1 108 ? -5.384 -2.799 13.917 1.00 82.75 108 THR A C 1
ATOM 853 O O . THR A 1 108 ? -4.366 -3.104 14.541 1.00 82.75 108 THR A O 1
ATOM 856 N N . ARG A 1 109 ? -5.797 -3.488 12.854 1.00 79.38 109 ARG A N 1
ATOM 857 C CA . ARG A 1 109 ? -5.001 -4.551 12.245 1.00 79.38 109 ARG A CA 1
ATOM 858 C C . ARG A 1 109 ? -4.272 -3.973 11.053 1.00 79.38 109 ARG A C 1
ATOM 860 O O . ARG A 1 109 ? -4.900 -3.365 10.187 1.00 79.38 109 ARG A O 1
ATOM 867 N N . VAL A 1 110 ? -2.973 -4.212 10.990 1.00 74.50 110 VAL A N 1
ATOM 868 C CA . VAL A 1 110 ? -2.153 -3.849 9.843 1.00 74.50 110 VAL A CA 1
ATOM 869 C C . VAL A 1 110 ? -1.779 -5.110 9.088 1.00 74.50 110 VAL A C 1
ATOM 871 O O . VAL A 1 110 ? -1.451 -6.158 9.653 1.00 74.50 110 VAL A O 1
ATOM 874 N N . GLY A 1 111 ? -1.884 -5.018 7.775 1.00 66.19 111 GLY A N 1
ATOM 875 C CA . GLY A 1 111 ? -1.602 -6.112 6.882 1.00 66.19 111 GLY A CA 1
ATOM 876 C C . GLY A 1 111 ? -0.900 -5.656 5.622 1.00 66.19 111 GLY A C 1
ATOM 877 O O . GLY A 1 111 ? -0.666 -4.472 5.394 1.00 66.19 111 GLY A O 1
ATOM 878 N N . LYS A 1 112 ? -0.579 -6.643 4.792 1.00 68.44 112 LYS A N 1
ATOM 879 C CA . LYS A 1 112 ? -0.081 -6.423 3.439 1.00 68.44 112 LYS A CA 1
ATOM 880 C C . LYS A 1 112 ? -1.017 -7.086 2.443 1.00 68.44 112 LYS A C 1
ATOM 882 O O . LYS A 1 112 ? -1.471 -8.216 2.652 1.00 68.44 112 LYS A O 1
ATOM 887 N N . ALA A 1 113 ? -1.310 -6.375 1.368 1.00 59.19 113 ALA A N 1
ATOM 888 C CA . ALA A 1 113 ? -2.012 -6.898 0.215 1.00 59.19 113 ALA A CA 1
ATOM 889 C C . ALA A 1 113 ? -1.002 -7.093 -0.913 1.00 59.19 113 ALA A C 1
ATOM 891 O O . ALA A 1 113 ? -0.274 -6.169 -1.270 1.00 59.19 113 ALA A O 1
ATOM 892 N N . LYS A 1 114 ? -0.969 -8.305 -1.472 1.00 64.19 114 LYS A N 1
ATOM 893 C CA . LYS A 1 114 ? -0.217 -8.575 -2.699 1.00 64.19 114 LYS A CA 1
ATOM 894 C C . LYS A 1 114 ? -1.104 -8.299 -3.901 1.00 64.19 114 LYS A C 1
ATOM 896 O O . LYS A 1 114 ? -2.246 -8.775 -3.927 1.00 64.19 114 LYS A O 1
ATOM 901 N N . PHE A 1 115 ? -0.567 -7.593 -4.882 1.00 60.25 115 PHE A N 1
ATOM 902 C CA . PHE A 1 115 ? -1.208 -7.356 -6.165 1.00 60.25 115 PHE A CA 1
ATOM 903 C C . PHE A 1 115 ? -0.265 -7.719 -7.307 1.00 60.25 115 PHE A C 1
ATOM 905 O O . PHE A 1 115 ? 0.956 -7.743 -7.162 1.00 60.25 115 PHE A O 1
ATOM 912 N N . SER A 1 116 ? -0.859 -8.020 -8.449 1.00 62.62 116 SER A N 1
ATOM 913 C CA . SER A 1 116 ? -0.146 -8.298 -9.682 1.00 62.62 116 SER A CA 1
ATOM 914 C C . SER A 1 116 ? -1.019 -7.892 -10.850 1.00 62.62 116 SER A C 1
ATOM 916 O O . SER A 1 116 ? -2.245 -7.997 -10.775 1.00 62.62 116 SER A O 1
ATOM 918 N N . GLY A 1 117 ? -0.394 -7.463 -11.929 1.00 57.28 117 GLY A N 1
ATOM 919 C CA . GLY A 1 117 ? -1.080 -7.150 -13.165 1.00 57.28 117 GLY A CA 1
ATOM 920 C C . GLY A 1 117 ? -0.096 -7.067 -14.313 1.00 57.28 117 GLY A C 1
ATOM 921 O O . GLY A 1 117 ? 1.108 -7.245 -14.138 1.00 57.28 117 GLY A O 1
ATOM 922 N N . ALA A 1 118 ? -0.637 -6.771 -15.481 1.00 67.06 118 ALA A N 1
ATOM 923 C CA . ALA A 1 118 ? 0.141 -6.439 -16.653 1.00 67.06 118 ALA A CA 1
ATOM 924 C C . ALA A 1 118 ? -0.439 -5.168 -17.261 1.00 67.06 118 ALA A C 1
ATOM 926 O O . ALA A 1 118 ? -1.658 -4.973 -17.255 1.00 67.06 118 ALA A O 1
ATOM 927 N N . PHE A 1 119 ? 0.419 -4.307 -17.787 1.00 61.66 119 PHE A N 1
ATOM 928 C CA . PHE A 1 119 ? -0.008 -3.190 -18.619 1.00 61.66 119 PHE A CA 1
ATOM 929 C C . PHE A 1 119 ? 0.752 -3.215 -19.938 1.00 61.66 119 PHE A C 1
ATOM 931 O O . PHE A 1 119 ? 1.858 -3.749 -20.034 1.00 61.66 119 PHE A O 1
ATOM 938 N N . GLN A 1 120 ? 0.132 -2.639 -20.962 1.00 71.69 120 GLN A N 1
ATOM 939 C CA . GLN A 1 120 ? 0.749 -2.444 -22.263 1.00 71.69 120 GLN A CA 1
ATOM 940 C C . GLN A 1 120 ? 0.994 -0.962 -22.473 1.00 71.69 120 GLN A C 1
ATOM 942 O O . GLN A 1 120 ? 0.101 -0.143 -22.258 1.00 71.69 120 GLN A O 1
ATOM 947 N N . THR A 1 121 ? 2.205 -0.621 -22.885 1.00 67.94 121 THR A N 1
ATOM 948 C CA . THR A 1 121 ? 2.562 0.746 -23.251 1.00 67.94 121 THR A CA 1
ATOM 949 C C . THR A 1 121 ? 3.582 0.731 -24.370 1.00 67.94 121 THR A C 1
ATOM 951 O O . THR A 1 121 ? 4.303 -0.247 -24.575 1.00 67.94 121 THR A O 1
ATOM 954 N N . ASP A 1 122 ? 3.672 1.849 -25.070 1.00 74.94 122 ASP A N 1
ATOM 955 C CA . ASP A 1 122 ? 4.813 2.111 -25.925 1.00 74.94 122 ASP A CA 1
ATOM 956 C C . ASP A 1 122 ? 6.033 2.422 -25.047 1.00 74.94 122 ASP A C 1
ATOM 958 O O . ASP A 1 122 ? 5.913 3.067 -24.000 1.00 74.94 122 ASP A O 1
ATOM 962 N N . ALA A 1 123 ? 7.209 1.950 -25.456 1.00 70.62 123 ALA A N 1
ATOM 963 C CA . ALA A 1 123 ? 8.441 2.092 -24.688 1.00 70.62 123 ALA A CA 1
ATOM 964 C C . ALA A 1 123 ? 9.584 2.596 -25.572 1.00 70.62 123 ALA A C 1
ATOM 966 O O . ALA A 1 123 ? 9.785 2.109 -26.683 1.00 70.62 123 ALA A O 1
ATOM 967 N N . ALA A 1 124 ? 10.348 3.578 -25.094 1.00 73.75 124 ALA A N 1
ATOM 968 C CA . ALA A 1 124 ? 11.406 4.195 -25.889 1.00 73.75 124 ALA A CA 1
ATOM 969 C C . ALA A 1 124 ? 12.698 3.370 -25.894 1.00 73.75 124 ALA A C 1
ATOM 971 O O . ALA A 1 124 ? 13.212 3.020 -24.833 1.00 73.75 124 ALA A O 1
ATOM 972 N N . LEU A 1 125 ? 13.277 3.160 -27.079 1.00 72.44 125 LEU A N 1
ATOM 973 C CA . LEU A 1 125 ? 14.631 2.625 -27.223 1.00 72.44 125 LEU A CA 1
ATOM 974 C C . LEU A 1 125 ? 15.638 3.658 -26.705 1.00 72.44 125 LEU A C 1
ATOM 976 O O . LEU A 1 125 ? 15.825 4.708 -27.323 1.00 72.44 125 LEU A O 1
ATOM 980 N N . ALA A 1 126 ? 16.264 3.382 -25.561 1.00 67.12 126 ALA A N 1
ATOM 981 C CA . ALA A 1 126 ? 17.129 4.359 -24.907 1.00 67.12 126 ALA A CA 1
ATOM 982 C C . ALA A 1 126 ? 18.566 4.351 -25.453 1.00 67.12 126 ALA A C 1
ATOM 984 O O . ALA A 1 126 ? 19.087 5.409 -25.802 1.00 67.12 126 ALA A O 1
ATOM 985 N N . GLU A 1 127 ? 19.197 3.179 -25.545 1.00 72.06 127 GLU A N 1
ATOM 986 C CA . GLU A 1 127 ? 20.590 3.012 -25.980 1.00 72.06 127 GLU A CA 1
ATOM 987 C C . GLU A 1 127 ? 20.770 1.662 -26.686 1.00 72.06 127 GLU A C 1
ATOM 989 O O . GLU A 1 127 ? 20.199 0.653 -26.265 1.00 72.06 127 GLU A O 1
ATOM 994 N N . LEU A 1 128 ? 21.594 1.635 -27.735 1.00 70.19 128 LEU A N 1
ATOM 995 C CA . LEU A 1 128 ? 21.987 0.409 -28.430 1.00 70.19 128 LEU A CA 1
ATOM 996 C C . LEU A 1 128 ? 23.509 0.349 -28.539 1.00 70.19 128 LEU A C 1
ATOM 998 O O . LEU A 1 128 ? 24.127 1.205 -29.169 1.00 70.19 128 LEU A O 1
ATOM 1002 N N . LYS A 1 129 ? 24.113 -0.683 -27.950 1.00 71.88 129 LYS A N 1
ATOM 1003 C CA . LYS A 1 129 ? 25.544 -0.954 -28.104 1.00 71.88 129 LYS A CA 1
ATOM 1004 C C . LYS A 1 129 ? 25.772 -1.841 -29.317 1.00 71.88 129 LYS A C 1
ATOM 1006 O O . LYS A 1 129 ? 25.240 -2.947 -29.392 1.00 71.88 129 LYS A O 1
ATOM 1011 N N . LEU A 1 130 ? 26.568 -1.353 -30.257 1.00 70.81 130 LEU A N 1
ATOM 1012 C CA . LEU A 1 130 ? 26.943 -2.056 -31.473 1.00 70.81 130 LEU A CA 1
ATOM 1013 C C . LEU A 1 130 ? 28.432 -2.374 -31.441 1.00 70.81 130 LEU A C 1
ATOM 1015 O O . LEU A 1 130 ? 29.251 -1.521 -31.112 1.00 70.81 130 LEU A O 1
ATOM 1019 N N . LYS A 1 131 ? 28.777 -3.595 -31.842 1.00 74.81 131 LYS A N 1
ATOM 1020 C CA . LYS A 1 131 ? 30.158 -3.985 -32.126 1.00 74.81 131 LYS A CA 1
ATOM 1021 C C . LYS A 1 131 ? 30.360 -3.934 -33.630 1.00 74.81 131 LYS A C 1
ATOM 1023 O O . LYS A 1 131 ? 29.775 -4.736 -34.357 1.00 74.81 131 LYS A O 1
ATOM 1028 N N . LEU A 1 132 ? 31.140 -2.965 -34.088 1.00 76.94 132 LEU A N 1
ATOM 1029 C CA . LEU A 1 132 ? 31.396 -2.727 -35.500 1.00 76.94 132 LEU A CA 1
ATOM 1030 C C . LEU A 1 132 ? 32.783 -3.274 -35.858 1.00 76.94 132 LEU A C 1
ATOM 1032 O O . LEU A 1 132 ? 33.792 -2.727 -35.403 1.00 76.94 132 LEU A O 1
ATOM 1036 N N . PRO A 1 133 ? 32.869 -4.352 -36.656 1.00 76.94 133 PRO A N 1
ATOM 1037 C CA . PRO A 1 133 ? 34.153 -4.857 -37.111 1.00 76.94 133 PRO A CA 1
ATOM 1038 C C . PRO A 1 133 ? 34.748 -3.903 -38.153 1.00 76.94 133 PRO A C 1
ATOM 1040 O O . PRO A 1 133 ? 34.134 -3.619 -39.182 1.00 76.94 133 PRO A O 1
ATOM 1043 N N . ILE A 1 134 ? 35.972 -3.438 -37.913 1.00 77.62 134 ILE A N 1
ATOM 1044 C CA . ILE A 1 134 ? 36.796 -2.773 -38.919 1.00 77.62 134 ILE A CA 1
ATOM 1045 C C . ILE A 1 134 ? 37.484 -3.862 -39.734 1.00 77.62 134 ILE A C 1
ATOM 1047 O O . ILE A 1 134 ? 38.320 -4.619 -39.232 1.00 77.62 134 ILE A O 1
ATOM 1051 N N . ILE A 1 135 ? 37.116 -3.933 -41.007 1.00 82.69 135 ILE A N 1
ATOM 1052 C CA . ILE A 1 135 ? 37.565 -4.971 -41.927 1.00 82.69 135 ILE A CA 1
ATOM 1053 C C . ILE A 1 135 ? 38.635 -4.381 -42.843 1.00 82.69 135 ILE A C 1
ATOM 1055 O O . ILE A 1 135 ? 38.405 -3.354 -43.486 1.00 82.69 135 ILE A O 1
ATOM 1059 N N . LYS A 1 136 ? 39.788 -5.041 -42.960 1.00 76.00 136 LYS A N 1
ATOM 1060 C CA . LYS A 1 136 ? 40.774 -4.711 -43.994 1.00 76.00 136 LYS A CA 1
ATOM 1061 C C . LYS A 1 136 ? 40.580 -5.670 -45.155 1.00 76.00 136 LYS A C 1
ATOM 1063 O O . LYS A 1 136 ? 40.656 -6.884 -44.998 1.00 76.00 136 LYS A O 1
ATOM 1068 N N . LYS A 1 137 ? 40.318 -5.117 -46.337 1.00 69.38 137 LYS A N 1
ATOM 1069 C CA . LYS A 1 137 ? 40.208 -5.923 -47.551 1.00 69.38 137 LYS A CA 1
ATOM 1070 C C . LYS A 1 137 ? 41.604 -6.376 -47.978 1.00 69.38 137 LYS A C 1
ATOM 1072 O O . LYS A 1 137 ? 42.449 -5.536 -48.287 1.00 69.38 137 LYS A O 1
ATOM 1077 N N . SER A 1 138 ? 41.823 -7.687 -48.012 1.00 70.12 138 SER A N 1
ATOM 1078 C CA . SER A 1 138 ? 43.040 -8.308 -48.537 1.00 70.12 138 SER A CA 1
ATOM 1079 C C . SER A 1 138 ? 42.645 -9.282 -49.648 1.00 70.12 138 SER A C 1
ATOM 1081 O O . SER A 1 138 ? 42.169 -10.388 -49.399 1.00 70.12 138 SER A O 1
ATOM 1083 N N . GLY A 1 139 ? 42.747 -8.841 -50.904 1.00 70.31 139 GLY A N 1
ATOM 1084 C CA . GLY A 1 139 ? 42.248 -9.611 -52.050 1.00 70.31 139 GLY A CA 1
ATOM 1085 C C . GLY A 1 139 ? 40.726 -9.835 -51.996 1.00 70.31 139 GLY A C 1
ATOM 1086 O O . GLY A 1 139 ? 39.964 -8.868 -51.908 1.00 70.31 139 GLY A O 1
ATOM 1087 N N . ASN A 1 140 ? 40.295 -11.103 -52.055 1.00 64.62 140 ASN A N 1
ATOM 1088 C CA . ASN A 1 140 ? 38.886 -11.525 -51.935 1.00 64.62 140 ASN A CA 1
ATOM 1089 C C . ASN A 1 140 ? 38.460 -11.844 -50.489 1.00 64.62 140 ASN A C 1
ATOM 1091 O O . ASN A 1 140 ? 37.303 -12.193 -50.266 1.00 64.62 140 ASN A O 1
ATOM 1095 N N . ALA A 1 141 ? 39.377 -11.754 -49.522 1.00 60.53 141 ALA A N 1
ATOM 1096 C CA . ALA A 1 141 ? 39.104 -12.035 -48.120 1.00 60.53 141 ALA A CA 1
ATOM 1097 C C . ALA A 1 141 ? 38.830 -10.745 -47.328 1.00 60.53 141 ALA A C 1
ATOM 1099 O O . ALA A 1 141 ? 39.359 -9.664 -47.620 1.00 60.53 141 ALA A O 1
ATOM 1100 N N . HIS A 1 142 ? 37.977 -10.889 -46.318 1.00 71.62 142 HIS A N 1
ATOM 1101 C CA . HIS A 1 142 ? 37.559 -9.841 -45.399 1.00 71.62 142 HIS A CA 1
ATOM 1102 C C . HIS A 1 142 ? 38.060 -10.191 -44.000 1.00 71.62 142 HIS A C 1
ATOM 1104 O O . HIS A 1 142 ? 37.368 -10.869 -43.245 1.00 71.62 142 HIS A O 1
ATOM 1110 N N . ASP A 1 143 ? 39.262 -9.726 -43.666 1.00 78.00 143 ASP A N 1
ATOM 1111 C CA . ASP A 1 143 ? 39.844 -9.963 -42.347 1.00 78.00 143 ASP A CA 1
ATOM 1112 C C . ASP A 1 143 ? 39.403 -8.860 -41.381 1.00 78.00 143 ASP A C 1
ATOM 1114 O O . ASP A 1 143 ? 39.568 -7.664 -41.655 1.00 78.00 143 ASP A O 1
ATOM 1118 N N . VAL A 1 144 ? 38.833 -9.255 -40.241 1.00 77.44 144 VAL A N 1
ATOM 1119 C CA . VAL A 1 144 ? 38.494 -8.329 -39.153 1.00 77.44 144 VAL A CA 1
ATOM 1120 C C . VAL A 1 144 ? 39.785 -7.952 -38.435 1.00 77.44 144 VAL A C 1
ATOM 1122 O O . VAL A 1 144 ? 40.418 -8.788 -37.797 1.00 77.44 144 VAL A O 1
ATOM 1125 N N . VAL A 1 145 ? 40.187 -6.688 -38.551 1.00 79.06 145 VAL A N 1
ATOM 1126 C CA . VAL A 1 145 ? 41.443 -6.175 -37.979 1.00 79.06 145 VAL A CA 1
ATOM 1127 C C . VAL A 1 145 ? 41.227 -5.607 -36.584 1.00 79.06 145 VAL A C 1
ATOM 1129 O O . VAL A 1 145 ? 42.108 -5.688 -35.732 1.00 79.06 145 VAL A O 1
ATOM 1132 N N . HIS A 1 146 ? 40.054 -5.030 -36.343 1.00 79.12 146 HIS A N 1
ATOM 1133 C CA . HIS A 1 146 ? 39.690 -4.448 -35.060 1.00 79.12 146 HIS A CA 1
ATOM 1134 C C . HIS A 1 146 ? 38.168 -4.458 -34.893 1.00 79.12 146 HIS A C 1
ATOM 1136 O O . HIS A 1 146 ? 37.438 -4.597 -35.871 1.00 79.12 146 HIS A O 1
ATOM 1142 N N . THR A 1 147 ? 37.669 -4.338 -33.66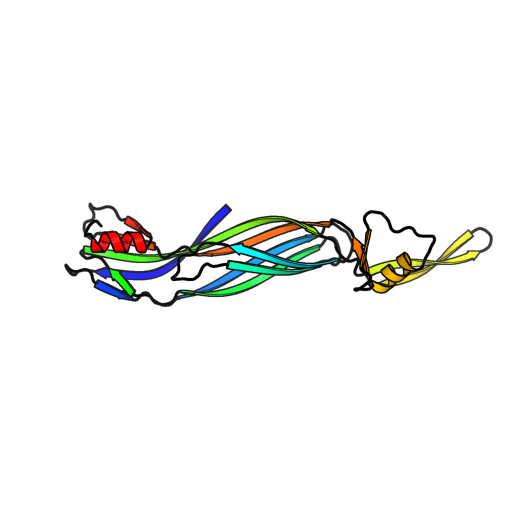7 1.00 81.31 147 THR A N 1
ATOM 1143 C CA . THR A 1 147 ? 36.235 -4.185 -33.395 1.00 81.31 147 THR A CA 1
ATOM 1144 C C . THR A 1 147 ? 36.051 -2.985 -32.491 1.00 81.31 147 THR A C 1
ATOM 1146 O O . THR A 1 147 ? 36.521 -3.001 -31.358 1.00 81.31 147 THR A O 1
ATOM 1149 N N . GLU A 1 148 ? 35.354 -1.977 -33.000 1.00 78.75 148 GLU A N 1
ATOM 1150 C CA . GLU A 1 148 ? 34.977 -0.794 -32.233 1.00 78.75 148 GLU A CA 1
ATOM 1151 C C . GLU A 1 148 ? 33.625 -1.038 -31.562 1.00 78.75 148 GLU A C 1
ATOM 1153 O O . GLU A 1 148 ? 32.698 -1.570 -32.182 1.00 78.75 148 GLU A O 1
ATOM 1158 N N . GLU A 1 149 ? 33.493 -0.637 -30.300 1.00 80.50 149 GLU A N 1
ATOM 1159 C CA . GLU A 1 149 ? 32.203 -0.617 -29.613 1.00 80.50 149 GLU A CA 1
ATOM 1160 C C . GLU A 1 149 ? 31.630 0.800 -29.672 1.00 80.50 149 GLU A C 1
ATOM 1162 O O . GLU A 1 149 ? 32.192 1.741 -29.115 1.00 80.50 149 GLU A O 1
ATOM 1167 N N . VAL A 1 150 ? 30.499 0.956 -30.356 1.00 78.94 150 VAL A N 1
ATOM 1168 C CA . VAL A 1 150 ? 29.798 2.235 -30.488 1.00 78.94 150 VAL A CA 1
ATOM 1169 C C . VAL A 1 150 ? 28.483 2.146 -29.731 1.00 78.94 150 VAL A C 1
ATOM 1171 O O . VAL A 1 150 ? 27.703 1.215 -29.922 1.00 78.94 150 VAL A O 1
ATOM 1174 N N . THR A 1 151 ? 28.220 3.132 -28.879 1.00 79.50 151 THR A N 1
ATOM 1175 C CA . THR A 1 151 ? 26.919 3.277 -28.219 1.00 79.50 151 THR A CA 1
ATOM 1176 C C . THR A 1 151 ? 26.097 4.304 -28.983 1.00 79.50 151 THR A C 1
ATOM 1178 O O . THR A 1 151 ? 26.475 5.470 -29.048 1.00 79.50 151 THR A O 1
ATOM 1181 N N . LEU A 1 152 ? 24.980 3.872 -29.561 1.00 80.62 152 LEU A N 1
ATOM 1182 C CA . LEU A 1 152 ? 23.992 4.760 -30.161 1.00 80.62 152 LEU A CA 1
ATOM 1183 C C . LEU A 1 152 ? 23.027 5.248 -29.084 1.00 80.62 152 LEU A C 1
ATOM 1185 O O . LEU A 1 152 ? 22.450 4.438 -28.353 1.00 80.62 152 LEU A O 1
ATOM 1189 N N . THR A 1 153 ? 22.819 6.560 -29.015 1.00 83.00 153 THR A N 1
ATOM 1190 C CA . THR A 1 153 ? 21.785 7.157 -28.163 1.00 83.00 153 THR A CA 1
ATOM 1191 C C . THR A 1 153 ? 20.402 7.028 -28.809 1.00 83.00 153 THR A C 1
ATOM 1193 O O . THR A 1 153 ? 20.284 6.837 -30.021 1.00 83.00 153 THR A O 1
ATOM 1196 N N . ALA A 1 154 ? 19.331 7.215 -28.032 1.00 78.88 154 ALA A N 1
ATOM 1197 C CA . ALA A 1 154 ? 17.953 7.240 -28.538 1.00 78.88 154 ALA A CA 1
ATOM 1198 C C . ALA A 1 154 ? 17.769 8.175 -29.751 1.00 78.88 154 ALA A C 1
ATOM 1200 O O . ALA A 1 154 ? 17.060 7.847 -30.705 1.00 78.88 154 ALA A O 1
ATOM 1201 N N . LYS A 1 155 ? 18.453 9.326 -29.734 1.00 85.06 155 LYS A N 1
ATOM 1202 C CA . LYS A 1 155 ? 18.416 10.317 -30.812 1.00 85.06 155 LYS A CA 1
ATOM 1203 C C . LYS A 1 155 ? 19.160 9.840 -32.060 1.00 85.06 155 LYS A C 1
ATOM 1205 O O . LYS A 1 155 ? 18.705 10.118 -33.171 1.00 85.06 155 LYS A O 1
ATOM 1210 N N . ASP A 1 156 ? 20.269 9.121 -31.899 1.00 85.44 156 ASP A N 1
ATOM 1211 C CA . ASP A 1 156 ? 21.019 8.545 -33.024 1.00 85.44 156 ASP A CA 1
ATOM 1212 C C . ASP A 1 156 ? 20.197 7.455 -33.711 1.00 85.44 156 ASP A C 1
ATOM 1214 O O . ASP A 1 156 ? 20.086 7.443 -34.935 1.00 85.44 156 ASP A O 1
ATOM 1218 N N . ILE A 1 157 ? 19.536 6.602 -32.921 1.00 83.88 157 ILE A N 1
ATOM 1219 C CA . ILE A 1 157 ? 18.623 5.561 -33.410 1.00 83.88 157 ILE A CA 1
ATOM 1220 C C . ILE A 1 157 ? 17.448 6.193 -34.172 1.00 83.88 157 ILE A C 1
ATOM 1222 O O . ILE A 1 157 ? 17.149 5.782 -35.293 1.00 83.88 157 ILE A O 1
ATOM 1226 N N . TYR A 1 158 ? 16.814 7.227 -33.608 1.00 87.19 158 TYR A N 1
ATOM 1227 C CA . TYR A 1 158 ? 15.759 7.988 -34.287 1.00 87.19 158 TYR A CA 1
ATOM 1228 C C . TYR A 1 158 ? 16.242 8.570 -35.615 1.00 87.19 158 TYR A C 1
ATOM 1230 O O . TYR A 1 158 ? 15.584 8.408 -36.640 1.00 87.19 158 TYR A O 1
ATOM 1238 N N . THR A 1 159 ? 17.413 9.205 -35.611 1.00 88.00 159 THR A N 1
ATOM 1239 C CA . THR A 1 159 ? 17.996 9.824 -36.806 1.00 88.00 159 THR A CA 1
ATOM 1240 C C . THR A 1 159 ? 18.289 8.777 -37.882 1.00 88.00 159 THR A C 1
ATOM 1242 O O . THR A 1 159 ? 17.978 9.010 -39.046 1.00 88.00 159 THR A O 1
ATOM 1245 N N . LEU A 1 160 ? 18.815 7.608 -37.504 1.00 84.69 160 LEU A N 1
ATOM 1246 C CA . LEU A 1 160 ? 19.050 6.475 -38.405 1.00 84.69 160 LEU A CA 1
ATOM 1247 C C . LEU A 1 160 ? 17.761 6.019 -39.096 1.00 84.69 160 LEU A C 1
ATOM 1249 O O . LEU A 1 160 ? 17.707 5.987 -40.321 1.00 84.69 160 LEU A O 1
ATOM 1253 N N . PHE A 1 161 ? 16.708 5.717 -38.337 1.00 84.38 161 PHE A N 1
ATOM 1254 C CA . PHE A 1 161 ? 15.450 5.242 -38.922 1.00 84.38 161 PHE A CA 1
ATOM 1255 C C . PHE A 1 161 ? 14.691 6.326 -39.699 1.00 84.38 161 PHE A C 1
ATOM 1257 O O . PHE A 1 161 ? 14.017 6.012 -40.676 1.00 84.38 161 PHE A O 1
ATOM 1264 N N . LYS A 1 162 ? 14.774 7.596 -39.284 1.00 86.94 162 LYS A N 1
ATOM 1265 C CA . LYS A 1 162 ? 14.052 8.699 -39.938 1.00 86.94 162 LYS A CA 1
ATOM 1266 C C . LYS A 1 162 ? 14.740 9.169 -41.222 1.00 86.94 162 LYS A C 1
ATOM 1268 O O . LYS A 1 162 ? 14.055 9.520 -42.178 1.00 86.94 162 LYS A O 1
ATOM 1273 N N . ASN A 1 163 ? 16.076 9.182 -41.247 1.00 84.62 163 ASN A N 1
ATOM 1274 C CA . ASN A 1 163 ? 16.848 9.803 -42.328 1.00 84.62 163 ASN A CA 1
ATOM 1275 C C . ASN A 1 163 ? 17.453 8.804 -43.320 1.00 84.62 163 ASN A C 1
ATOM 1277 O O . ASN A 1 163 ? 18.004 9.238 -44.331 1.00 84.62 163 AS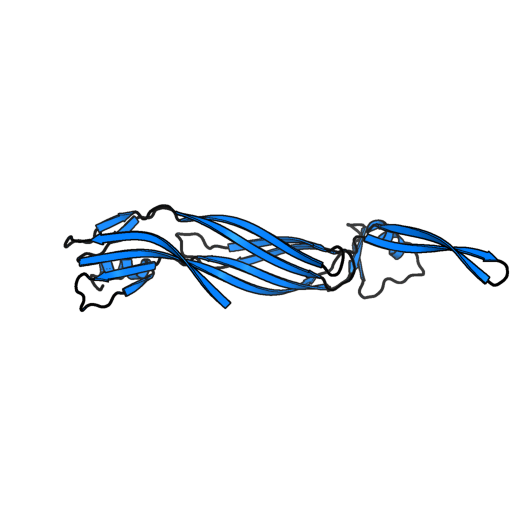N A O 1
ATOM 1281 N N . VAL A 1 164 ? 17.375 7.493 -43.065 1.00 79.75 164 VAL A N 1
ATOM 1282 C CA . VAL A 1 164 ? 17.838 6.472 -44.015 1.00 79.75 164 VAL A CA 1
ATOM 1283 C C . VAL A 1 164 ? 16.635 5.922 -44.795 1.00 79.75 164 VAL A C 1
ATOM 1285 O O . VAL A 1 164 ? 15.925 5.053 -44.295 1.00 79.75 164 VAL A O 1
ATOM 1288 N N . PRO A 1 165 ? 16.402 6.375 -46.043 1.00 66.88 165 PRO A N 1
ATOM 1289 C CA . PRO A 1 165 ? 15.175 6.080 -46.795 1.00 66.88 165 PRO A CA 1
ATOM 1290 C C . PRO A 1 165 ? 15.012 4.606 -47.200 1.00 66.88 165 PRO A C 1
ATOM 1292 O O . PRO A 1 165 ? 13.936 4.208 -47.636 1.00 66.88 165 PRO A O 1
ATOM 1295 N N . TYR A 1 166 ? 16.060 3.790 -47.061 1.00 75.75 166 TYR A N 1
ATOM 1296 C CA . TYR A 1 166 ? 16.061 2.374 -47.446 1.00 75.75 166 TYR A CA 1
ATOM 1297 C C . TYR A 1 166 ? 15.816 1.412 -46.277 1.00 75.75 166 TYR A C 1
ATOM 1299 O O . TYR A 1 166 ? 15.777 0.202 -46.488 1.00 75.75 166 TYR A O 1
ATOM 1307 N N . ILE A 1 167 ? 15.665 1.923 -45.052 1.00 71.81 167 ILE A N 1
ATOM 1308 C CA . ILE A 1 167 ? 15.380 1.108 -43.868 1.00 71.81 167 ILE A CA 1
ATOM 1309 C C . ILE A 1 167 ? 13.941 1.415 -43.442 1.00 71.81 167 ILE A C 1
ATOM 1311 O O . ILE A 1 167 ? 13.717 2.380 -42.710 1.00 71.81 167 ILE A O 1
ATOM 1315 N N . PRO A 1 168 ? 12.939 0.647 -43.913 1.00 76.69 168 PRO A N 1
ATOM 1316 C CA . PRO A 1 168 ? 11.568 0.853 -43.475 1.00 76.69 168 PRO A CA 1
ATOM 1317 C C . PRO A 1 168 ? 11.473 0.602 -41.971 1.00 76.69 168 PRO A C 1
ATOM 1319 O O . PRO A 1 168 ? 12.023 -0.378 -41.464 1.00 76.69 168 PRO A O 1
ATOM 1322 N N . LEU A 1 169 ? 10.761 1.478 -41.260 1.00 79.06 169 LEU A N 1
ATOM 1323 C CA . LEU A 1 169 ? 10.509 1.282 -39.839 1.00 79.06 169 LEU A CA 1
ATOM 1324 C C . LEU A 1 169 ? 9.640 0.020 -39.660 1.00 79.06 169 LEU A C 1
ATOM 1326 O O . LEU A 1 169 ? 8.533 -0.030 -40.206 1.00 79.06 169 LEU A O 1
ATOM 1330 N N . PRO A 1 170 ? 10.101 -1.000 -38.914 1.00 79.44 170 PRO A N 1
ATOM 1331 C CA . PRO A 1 170 ? 9.295 -2.179 -38.626 1.00 79.44 170 PRO A CA 1
ATOM 1332 C C . PRO A 1 170 ? 7.955 -1.821 -37.969 1.00 79.44 170 PRO A C 1
ATOM 1334 O O . PRO A 1 170 ? 7.878 -0.893 -37.170 1.00 79.44 170 PRO A O 1
ATOM 1337 N N . ALA A 1 171 ? 6.896 -2.585 -38.255 1.00 82.25 171 ALA A N 1
ATOM 1338 C CA . ALA A 1 171 ? 5.531 -2.265 -37.809 1.00 82.25 171 ALA A CA 1
ATOM 1339 C C . ALA A 1 171 ? 5.366 -2.188 -36.277 1.00 82.25 171 ALA A C 1
ATOM 1341 O O . ALA A 1 171 ? 4.531 -1.425 -35.779 1.00 82.25 171 ALA A O 1
ATOM 1342 N N . TYR A 1 172 ? 6.185 -2.951 -35.544 1.00 71.94 172 TYR A N 1
ATOM 1343 C CA . TYR A 1 172 ? 6.241 -2.955 -34.082 1.00 71.94 172 TYR A CA 1
ATOM 1344 C C . TYR A 1 172 ? 6.951 -1.724 -33.496 1.00 71.94 172 TYR A C 1
ATOM 1346 O O . TYR A 1 172 ? 7.027 -1.606 -32.277 1.00 71.94 172 TYR A O 1
ATOM 1354 N N . LEU A 1 173 ? 7.462 -0.813 -34.333 1.00 83.12 173 LEU A N 1
ATOM 1355 C CA . LEU A 1 173 ? 8.060 0.451 -33.917 1.00 83.12 173 LEU A CA 1
ATOM 1356 C C . LEU A 1 173 ? 7.200 1.661 -34.340 1.00 83.12 173 LEU A C 1
ATOM 1358 O O . LEU A 1 173 ? 6.427 1.614 -35.304 1.00 83.12 173 LEU A O 1
ATOM 1362 N N . SER A 1 174 ? 7.340 2.766 -33.614 1.00 87.88 174 SER A N 1
ATOM 1363 C CA . SER A 1 174 ? 6.795 4.100 -33.919 1.00 87.88 174 SER A CA 1
ATOM 1364 C C . SER A 1 174 ? 7.856 5.176 -33.704 1.00 87.88 174 SER A C 1
ATOM 1366 O O . SER A 1 174 ? 8.856 4.962 -33.021 1.00 87.88 174 SER A O 1
ATOM 1368 N N . PHE A 1 175 ? 7.633 6.353 -34.284 1.00 87.62 175 PHE A N 1
ATOM 1369 C CA . PHE A 1 175 ? 8.421 7.542 -33.986 1.00 87.62 175 PHE A CA 1
ATOM 1370 C C . PHE A 1 175 ? 7.719 8.405 -32.937 1.00 87.62 175 PHE A C 1
ATOM 1372 O O . PHE A 1 175 ? 6.518 8.649 -33.040 1.00 87.62 175 PHE A O 1
ATOM 1379 N N . ASP A 1 176 ? 8.491 8.907 -31.979 1.00 84.31 176 ASP A N 1
ATOM 1380 C CA . ASP A 1 176 ? 8.153 10.080 -31.180 1.00 84.31 176 ASP A CA 1
ATOM 1381 C C . ASP A 1 176 ? 8.980 11.258 -31.703 1.00 84.31 176 ASP A C 1
ATOM 1383 O O . ASP A 1 176 ? 10.159 11.419 -31.370 1.00 84.31 176 ASP A O 1
ATOM 1387 N N . ASP A 1 177 ? 8.365 12.064 -32.567 1.00 87.88 177 ASP A N 1
ATOM 1388 C CA . ASP A 1 177 ? 9.028 13.193 -33.223 1.00 87.88 177 ASP A CA 1
ATOM 1389 C C . ASP A 1 177 ? 9.322 14.343 -32.235 1.00 87.88 177 ASP A C 1
ATOM 1391 O O . ASP A 1 177 ? 10.304 15.070 -32.415 1.00 87.88 177 ASP A O 1
ATOM 1395 N N . ASN A 1 178 ? 8.531 14.474 -31.160 1.00 85.31 178 ASN A N 1
ATOM 1396 C CA . ASN A 1 178 ? 8.719 15.499 -30.128 1.00 85.31 178 ASN A CA 1
ATOM 1397 C C . ASN A 1 178 ? 9.928 15.168 -29.247 1.00 85.31 178 ASN A C 1
ATOM 1399 O O . ASN A 1 178 ? 10.788 16.020 -29.012 1.00 85.31 178 ASN A O 1
ATOM 1403 N N . GLY A 1 179 ? 10.020 13.916 -28.793 1.00 82.00 179 GLY A N 1
ATOM 1404 C CA . GLY A 1 179 ? 11.147 13.419 -28.008 1.00 82.00 179 GLY A CA 1
ATOM 1405 C C . GLY A 1 179 ? 12.379 13.052 -28.839 1.00 82.00 179 GLY A C 1
ATOM 1406 O O . GLY A 1 179 ? 13.452 12.867 -28.261 1.00 82.00 179 GLY A O 1
ATOM 1407 N N . LYS A 1 180 ? 12.247 12.959 -30.172 1.00 88.19 180 LYS A N 1
ATOM 1408 C CA . LYS A 1 180 ? 13.251 12.425 -31.113 1.00 88.19 180 LYS A CA 1
ATOM 1409 C C . LYS A 1 180 ? 13.688 11.007 -30.737 1.00 88.19 180 LYS A C 1
ATOM 1411 O O . LYS A 1 180 ? 14.881 10.741 -30.584 1.00 88.19 180 LYS A O 1
ATOM 1416 N N . LYS A 1 181 ? 12.713 10.111 -30.556 1.00 83.50 181 LYS A N 1
ATOM 1417 C CA . LYS A 1 181 ? 12.913 8.721 -30.106 1.00 83.50 181 LYS A CA 1
ATOM 1418 C C . LYS A 1 181 ? 12.196 7.727 -31.014 1.00 83.50 181 LYS A C 1
ATOM 1420 O O . LYS A 1 181 ? 11.210 8.059 -31.669 1.00 83.50 181 LYS A O 1
ATOM 1425 N N . VAL A 1 182 ? 12.677 6.487 -31.018 1.00 82.44 182 VAL A N 1
ATOM 1426 C CA . VAL A 1 182 ? 11.949 5.341 -31.578 1.00 82.44 182 VAL A CA 1
ATOM 1427 C C . VAL A 1 182 ? 11.302 4.583 -30.429 1.00 82.44 182 VAL A C 1
ATOM 1429 O O . VAL A 1 182 ? 11.965 4.271 -29.438 1.00 82.44 182 VAL A O 1
ATOM 1432 N N . LEU A 1 183 ? 10.012 4.311 -30.560 1.00 82.44 183 LEU A N 1
ATOM 1433 C CA . LEU A 1 183 ? 9.215 3.583 -29.587 1.00 82.44 183 LEU A CA 1
ATOM 1434 C C . LEU A 1 183 ? 8.973 2.162 -30.087 1.00 82.44 183 LEU A C 1
ATOM 1436 O O . LEU A 1 183 ? 8.729 1.962 -31.273 1.00 82.44 183 LEU A O 1
ATOM 1440 N N . VAL A 1 184 ? 9.015 1.185 -29.191 1.00 78.75 184 VAL A N 1
ATOM 1441 C CA . VAL A 1 184 ? 8.467 -0.155 -29.405 1.00 78.75 184 VAL A CA 1
ATOM 1442 C C . VAL A 1 184 ? 7.010 -0.122 -28.969 1.00 78.75 184 VAL A C 1
ATOM 1444 O O . VAL A 1 184 ? 6.725 0.317 -27.857 1.00 78.75 184 VAL A O 1
ATOM 1447 N N . LYS A 1 185 ? 6.098 -0.557 -29.838 1.00 78.56 185 LYS A N 1
ATOM 1448 C CA . LYS A 1 185 ? 4.655 -0.500 -29.592 1.00 78.56 185 LYS A CA 1
ATOM 1449 C C . LYS A 1 185 ? 4.176 -1.638 -28.708 1.00 78.56 185 LYS A C 1
ATOM 1451 O O . LYS A 1 185 ? 4.610 -2.775 -28.895 1.00 78.56 185 LYS A O 1
ATOM 1456 N N . ASN A 1 186 ? 3.193 -1.349 -27.854 1.00 74.56 186 ASN A N 1
ATOM 1457 C CA . ASN A 1 186 ? 2.431 -2.351 -27.093 1.00 74.56 186 ASN A CA 1
ATOM 1458 C C . ASN A 1 186 ? 3.313 -3.340 -26.307 1.00 74.56 186 ASN A C 1
ATOM 1460 O O . ASN A 1 186 ? 3.021 -4.537 -26.225 1.00 74.56 186 ASN A O 1
ATOM 1464 N N . VAL A 1 187 ? 4.410 -2.847 -25.740 1.00 71.81 187 VAL A N 1
ATOM 1465 C CA . VAL A 1 187 ? 5.290 -3.638 -24.884 1.00 71.81 187 VAL A CA 1
ATOM 1466 C C . VAL A 1 187 ? 4.510 -4.001 -23.628 1.00 71.81 187 VAL A C 1
ATOM 1468 O O . VAL A 1 187 ? 3.952 -3.126 -22.965 1.00 71.81 187 VAL A O 1
ATOM 1471 N N . THR A 1 188 ? 4.427 -5.298 -23.334 1.00 72.94 188 THR A N 1
ATOM 1472 C CA . THR A 1 188 ? 3.729 -5.786 -22.141 1.00 72.94 188 THR A CA 1
ATOM 1473 C C . THR A 1 188 ? 4.708 -5.836 -20.980 1.00 72.94 188 THR A C 1
ATOM 1475 O O . THR A 1 188 ? 5.783 -6.422 -21.099 1.00 72.94 188 THR A O 1
ATOM 1478 N N . PHE A 1 189 ? 4.323 -5.232 -19.864 1.00 68.31 189 PHE A N 1
ATOM 1479 C CA . PHE A 1 189 ? 5.085 -5.250 -18.628 1.00 68.31 189 PHE A CA 1
ATOM 1480 C C . PHE A 1 189 ? 4.251 -5.895 -17.539 1.00 68.31 189 PHE A C 1
ATOM 1482 O O . PHE A 1 189 ? 3.179 -5.395 -17.186 1.00 68.31 189 PHE A O 1
ATOM 1489 N N . ASP A 1 190 ? 4.777 -6.980 -16.989 1.00 69.00 190 ASP A N 1
ATOM 1490 C CA . ASP A 1 190 ? 4.227 -7.594 -15.795 1.00 69.00 190 ASP A CA 1
ATOM 1491 C C . ASP A 1 190 ? 4.754 -6.854 -14.568 1.00 69.00 190 ASP A C 1
ATOM 1493 O O . ASP A 1 190 ? 5.947 -6.539 -14.454 1.00 69.00 190 ASP A O 1
ATOM 1497 N N . TYR A 1 191 ? 3.858 -6.599 -13.624 1.00 62.84 191 TYR A N 1
ATOM 1498 C CA . TYR A 1 191 ? 4.209 -6.035 -12.337 1.00 62.84 191 TYR A CA 1
ATOM 1499 C C . TYR A 1 191 ? 3.592 -6.843 -11.206 1.00 62.84 191 TYR A C 1
ATOM 1501 O O . TYR A 1 191 ? 2.487 -7.382 -11.294 1.00 62.84 191 TYR A O 1
ATOM 1509 N N . THR A 1 192 ? 4.323 -6.891 -10.105 1.00 64.25 192 THR A N 1
ATOM 1510 C CA . THR A 1 192 ? 3.846 -7.391 -8.821 1.00 64.25 192 THR A CA 1
ATOM 1511 C C . THR A 1 192 ? 4.155 -6.352 -7.760 1.00 64.25 192 THR A C 1
ATOM 1513 O O . THR A 1 192 ? 5.041 -5.518 -7.929 1.00 64.25 192 THR A O 1
ATOM 1516 N N . GLY A 1 193 ? 3.415 -6.363 -6.667 1.00 60.66 193 GLY A N 1
ATOM 1517 C CA . GLY A 1 193 ? 3.696 -5.458 -5.573 1.00 60.66 193 GLY A CA 1
ATOM 1518 C C . GLY A 1 193 ? 3.055 -5.898 -4.279 1.00 60.66 193 GLY A C 1
ATOM 1519 O O . GLY A 1 193 ? 2.134 -6.722 -4.249 1.00 60.66 193 GLY A O 1
ATOM 1520 N N . GLU A 1 194 ? 3.566 -5.328 -3.201 1.00 64.69 194 GLU A N 1
ATOM 1521 C CA . GLU A 1 194 ? 3.000 -5.456 -1.870 1.00 64.69 194 GLU A CA 1
ATOM 1522 C C . GLU A 1 194 ? 2.700 -4.065 -1.333 1.00 64.69 194 GLU A C 1
ATOM 1524 O O . GLU A 1 194 ? 3.574 -3.201 -1.315 1.00 64.69 194 GLU A O 1
ATOM 1529 N N . MET A 1 195 ? 1.468 -3.863 -0.880 1.00 63.19 195 MET A N 1
ATOM 1530 C CA . MET A 1 195 ? 1.025 -2.610 -0.279 1.00 63.19 195 MET A CA 1
ATOM 1531 C C . MET A 1 195 ? 0.572 -2.855 1.154 1.00 63.19 195 MET A C 1
ATOM 1533 O O . MET A 1 195 ? -0.189 -3.792 1.421 1.00 63.19 195 MET A O 1
ATOM 1537 N N . GLY A 1 196 ? 1.031 -2.015 2.078 1.00 60.09 196 GLY A N 1
ATOM 1538 C CA . GLY A 1 196 ? 0.538 -2.001 3.447 1.00 60.09 196 GLY A CA 1
ATOM 1539 C C . GLY A 1 196 ? -0.874 -1.418 3.518 1.00 60.09 196 GLY A C 1
ATOM 1540 O O . GLY A 1 196 ? -1.170 -0.408 2.890 1.00 60.09 196 GLY A O 1
ATOM 1541 N N . TYR A 1 197 ? -1.751 -2.020 4.314 1.00 64.00 197 TYR A N 1
ATOM 1542 C CA . TYR A 1 197 ? -3.070 -1.464 4.620 1.00 64.00 197 TYR A CA 1
ATOM 1543 C C . TYR A 1 197 ? -3.364 -1.622 6.112 1.00 64.00 197 TYR A C 1
ATOM 1545 O O . TYR A 1 197 ? -2.818 -2.504 6.776 1.00 64.00 197 TYR A O 1
ATOM 1553 N N . SER A 1 198 ? -4.245 -0.778 6.642 1.00 66.25 198 SER A N 1
ATOM 1554 C CA . SER A 1 198 ? -4.739 -0.890 8.017 1.00 66.25 198 SER A CA 1
ATOM 1555 C C . SER A 1 198 ? -6.261 -0.937 8.023 1.00 66.25 198 SER A C 1
ATOM 1557 O O . SER A 1 198 ? -6.903 -0.329 7.166 1.00 66.25 198 SER A O 1
ATOM 1559 N N . THR A 1 199 ? -6.852 -1.680 8.956 1.00 66.69 199 THR A N 1
ATOM 1560 C CA . THR A 1 199 ? -8.307 -1.690 9.126 1.00 66.69 199 THR A CA 1
ATOM 1561 C C . THR A 1 199 ? -8.772 -0.427 9.837 1.00 66.69 199 THR A C 1
ATOM 1563 O O . THR A 1 199 ? -8.016 0.215 10.569 1.00 66.69 199 THR A O 1
ATOM 1566 N N . ALA A 1 200 ? -10.068 -0.134 9.727 1.00 73.00 200 ALA A N 1
ATOM 1567 C CA . ALA A 1 200 ? -10.721 0.729 10.704 1.00 73.00 200 ALA A CA 1
ATOM 1568 C C . ALA A 1 200 ? -10.495 0.202 12.138 1.00 73.00 200 ALA A C 1
ATOM 1570 O O . ALA A 1 200 ? -10.204 -0.988 12.338 1.00 73.00 200 ALA A O 1
ATOM 1571 N N . VAL A 1 201 ? -10.623 1.093 13.125 1.00 83.38 201 VAL A N 1
ATOM 1572 C CA . VAL A 1 201 ? -10.490 0.746 14.546 1.00 83.38 201 VAL A CA 1
ATOM 1573 C C . VAL A 1 201 ? -11.529 -0.313 14.919 1.00 83.38 201 VAL A C 1
ATOM 1575 O O . VAL A 1 201 ? -12.711 -0.210 14.577 1.00 83.38 201 VAL A O 1
ATOM 1578 N N . GLN A 1 202 ? -11.069 -1.342 15.618 1.00 89.75 202 GLN A N 1
ATOM 1579 C CA . GLN A 1 202 ? -11.869 -2.415 16.186 1.00 89.75 202 GLN A CA 1
ATOM 1580 C C . GLN A 1 202 ? -11.882 -2.285 17.707 1.00 89.75 202 GLN A C 1
ATOM 1582 O O . GLN A 1 202 ? -10.912 -1.816 18.305 1.00 89.75 202 GLN A O 1
ATOM 1587 N N . ALA A 1 203 ? -12.980 -2.724 18.312 1.00 94.50 203 ALA A N 1
ATOM 1588 C CA . ALA A 1 203 ? -13.119 -2.870 19.750 1.00 94.50 203 ALA A CA 1
ATOM 1589 C C . ALA A 1 203 ? -13.336 -4.351 20.081 1.00 94.50 203 ALA A C 1
ATOM 1591 O O . ALA A 1 203 ? -14.202 -5.003 19.489 1.00 94.50 203 ALA A O 1
ATOM 1592 N N . GLU A 1 204 ? -12.548 -4.883 21.012 1.00 96.94 204 GLU A N 1
ATOM 1593 C CA . GLU A 1 204 ? -12.815 -6.149 21.693 1.00 96.94 204 GLU A CA 1
ATOM 1594 C C . GLU A 1 204 ? -13.287 -5.843 23.114 1.00 96.94 204 GLU A C 1
ATOM 1596 O O . GLU A 1 204 ? -12.521 -5.335 23.931 1.00 96.94 204 GLU A O 1
ATOM 1601 N N . PHE A 1 205 ? -14.551 -6.143 23.395 1.00 97.12 205 PHE A N 1
ATOM 1602 C CA . PHE A 1 205 ? -15.116 -6.070 24.734 1.00 97.12 205 PHE A CA 1
ATOM 1603 C C . PHE A 1 205 ? -14.986 -7.428 25.422 1.00 97.12 205 PHE A C 1
ATOM 1605 O O . PHE A 1 205 ? -15.389 -8.457 24.871 1.00 97.12 205 PHE A O 1
ATOM 1612 N N . ILE A 1 206 ? -14.414 -7.417 26.621 1.00 96.88 206 ILE A N 1
ATOM 1613 C CA . ILE A 1 206 ? -14.237 -8.573 27.494 1.00 96.88 206 ILE A CA 1
ATOM 1614 C C . ILE A 1 206 ? -15.052 -8.295 28.765 1.00 96.88 206 ILE A C 1
ATOM 1616 O O . ILE A 1 206 ? -14.591 -7.513 29.606 1.00 96.88 206 ILE A O 1
ATOM 1620 N N . PRO A 1 207 ? -16.247 -8.893 28.908 1.00 95.75 207 PRO A N 1
ATOM 1621 C CA . PRO A 1 207 ? -17.061 -8.748 30.111 1.00 95.75 207 PRO A CA 1
ATOM 1622 C C . PRO A 1 207 ? -16.315 -9.238 31.360 1.00 95.75 207 PRO A C 1
ATOM 1624 O O . PRO A 1 207 ? -15.473 -10.137 31.288 1.00 95.75 207 PRO A O 1
ATOM 1627 N N . PHE A 1 208 ? -16.613 -8.662 32.527 1.00 95.06 208 PHE A N 1
ATOM 1628 C CA . PHE A 1 208 ? -16.116 -9.203 33.797 1.00 95.06 208 PHE A CA 1
ATOM 1629 C C . PHE A 1 208 ? -16.817 -10.505 34.187 1.00 95.06 208 PHE A C 1
ATOM 1631 O O . PHE A 1 208 ? -16.207 -11.326 34.876 1.00 95.06 208 PHE A O 1
ATOM 1638 N N . ASP A 1 209 ? -18.066 -10.696 33.751 1.00 92.25 209 ASP A N 1
ATOM 1639 C CA . ASP A 1 209 ? -18.732 -11.990 33.853 1.00 92.25 209 ASP A CA 1
ATOM 1640 C C . ASP A 1 209 ? -18.105 -12.962 32.850 1.00 92.25 209 ASP A C 1
ATOM 1642 O O . ASP A 1 209 ? -18.219 -12.808 31.637 1.00 92.25 209 ASP A O 1
ATOM 1646 N N . GLN A 1 210 ? -17.438 -13.990 33.368 1.00 87.25 210 GLN A N 1
ATOM 1647 C CA . GLN A 1 210 ? -16.757 -14.994 32.552 1.00 87.25 210 GLN A CA 1
ATOM 1648 C C . GLN A 1 210 ? -17.723 -15.919 31.794 1.00 87.25 210 GLN A C 1
ATOM 1650 O O . GLN A 1 210 ? -17.275 -16.677 30.933 1.00 87.25 210 GLN A O 1
ATOM 1655 N N . ASN A 1 211 ? -19.024 -15.877 32.101 1.00 90.50 211 ASN A N 1
ATOM 1656 C CA . ASN A 1 211 ? -20.048 -16.613 31.361 1.00 90.50 211 ASN A CA 1
ATOM 1657 C C . ASN A 1 211 ? -20.481 -15.889 30.079 1.00 90.50 211 ASN A C 1
ATOM 1659 O O . ASN A 1 211 ? -21.058 -16.519 29.189 1.00 90.50 211 ASN A O 1
ATOM 1663 N N . GLU A 1 212 ? -20.207 -14.588 29.966 1.00 90.56 212 GLU A N 1
ATOM 1664 C CA . GLU A 1 212 ? -20.518 -13.814 28.771 1.00 90.56 212 GLU A CA 1
ATOM 1665 C C . GLU A 1 212 ? -19.365 -13.888 27.756 1.00 90.56 212 GLU A C 1
ATOM 1667 O O . GLU A 1 212 ? -18.187 -13.762 28.109 1.00 90.56 212 GLU A O 1
ATOM 1672 N N . PRO A 1 213 ? -19.662 -14.103 26.462 1.00 92.69 213 PRO A N 1
ATOM 1673 C CA . PRO A 1 213 ? -18.624 -14.203 25.455 1.00 92.69 213 PRO A CA 1
ATOM 1674 C C . PRO A 1 213 ? -17.998 -12.835 25.190 1.00 92.69 213 PRO A C 1
ATOM 1676 O O . PRO A 1 213 ? -18.686 -11.824 25.039 1.00 92.69 213 PRO A O 1
ATOM 1679 N N . LYS A 1 214 ? -16.678 -12.824 25.005 1.00 95.50 214 LYS A N 1
ATOM 1680 C CA . LYS A 1 214 ? -15.989 -11.657 24.452 1.00 95.50 214 LYS A CA 1
ATOM 1681 C C . LYS A 1 214 ? -16.504 -11.326 23.049 1.00 95.50 214 LYS A C 1
ATOM 1683 O O . LYS A 1 214 ? -16.778 -12.225 22.248 1.00 95.50 214 LYS A O 1
ATOM 1688 N N . GLN A 1 215 ? -16.585 -10.039 22.724 1.00 95.31 215 G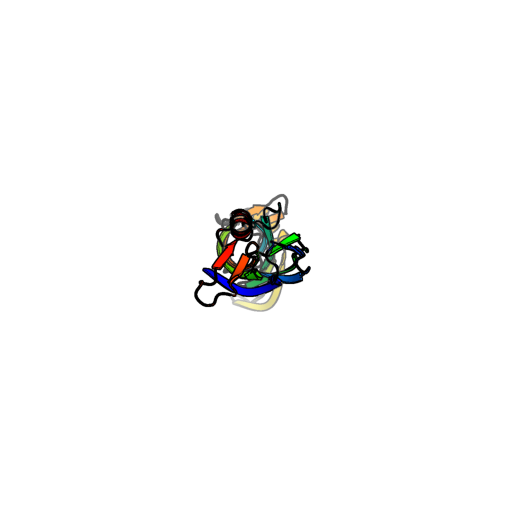LN A N 1
ATOM 1689 C CA . GLN A 1 215 ? -17.117 -9.569 21.445 1.00 95.31 215 GLN A CA 1
ATOM 1690 C C . GLN A 1 215 ? -16.124 -8.658 20.739 1.00 95.31 215 GLN A C 1
ATOM 1692 O O . GLN A 1 215 ? -15.729 -7.631 21.277 1.00 95.31 215 GLN A O 1
ATOM 1697 N N . THR A 1 216 ? -15.764 -9.002 19.502 1.00 94.56 216 THR A N 1
ATOM 1698 C CA . THR A 1 216 ? -14.933 -8.159 18.634 1.00 94.56 216 THR A CA 1
ATOM 1699 C C . THR A 1 216 ? -15.768 -7.598 17.491 1.00 94.56 216 THR A C 1
ATOM 1701 O O . THR A 1 216 ? -16.441 -8.349 16.783 1.00 94.56 216 THR A O 1
ATOM 1704 N N . MET A 1 217 ? -15.721 -6.284 17.284 1.00 92.81 217 MET A N 1
ATOM 1705 C CA . MET A 1 217 ? -16.455 -5.606 16.211 1.00 92.81 217 MET A CA 1
ATOM 1706 C C . MET A 1 217 ? -15.781 -4.293 15.791 1.00 92.81 217 MET A C 1
ATOM 1708 O O . MET A 1 217 ? -14.776 -3.892 16.376 1.00 92.81 217 MET A O 1
ATOM 1712 N N . SER A 1 218 ? -16.309 -3.622 14.760 1.00 89.31 218 SER A N 1
ATOM 1713 C CA . SER A 1 218 ? -15.885 -2.256 14.426 1.00 89.31 218 SER A CA 1
ATOM 1714 C C . SER A 1 218 ? -16.216 -1.297 15.569 1.00 89.31 218 SER A C 1
ATOM 1716 O O . SER A 1 218 ? -17.213 -1.494 16.265 1.00 89.31 218 SER A O 1
ATOM 1718 N N . TYR A 1 219 ? -15.411 -0.245 15.742 1.00 90.25 219 TYR A N 1
ATOM 1719 C CA . TYR A 1 219 ? -15.677 0.759 16.774 1.00 90.25 219 TYR A CA 1
ATOM 1720 C C . TYR A 1 219 ? -17.081 1.369 16.637 1.00 90.25 219 TYR A C 1
ATOM 1722 O O . TYR A 1 219 ? -17.793 1.442 17.627 1.00 90.25 219 TYR A O 1
ATOM 1730 N N . GLU A 1 220 ? -17.521 1.688 15.417 1.00 88.25 220 GLU A N 1
ATOM 1731 C CA . GLU A 1 220 ? -18.872 2.207 15.142 1.00 88.25 220 GLU A CA 1
ATOM 1732 C C . GLU A 1 220 ? -19.974 1.289 15.698 1.00 88.25 220 GLU A C 1
ATOM 1734 O O . GLU A 1 220 ? -20.856 1.727 16.431 1.00 88.25 220 GLU A O 1
ATOM 1739 N N . LYS A 1 221 ? -19.886 -0.020 15.425 1.00 91.12 221 LYS A N 1
ATOM 1740 C CA . LYS A 1 221 ? -20.870 -0.990 15.920 1.00 91.12 221 LYS A CA 1
ATOM 1741 C C . LYS A 1 221 ? -20.812 -1.134 17.440 1.00 91.12 221 LYS A C 1
ATOM 1743 O O . LYS A 1 221 ? -21.846 -1.298 18.086 1.00 91.12 221 LYS A O 1
ATOM 1748 N N . TYR A 1 222 ? -19.608 -1.107 18.000 1.00 94.19 222 TYR A N 1
ATOM 1749 C CA . TYR A 1 222 ? -19.397 -1.184 19.438 1.00 94.19 222 TYR A CA 1
ATOM 1750 C C . TYR A 1 222 ? -19.950 0.054 20.158 1.00 94.19 222 TYR A C 1
ATOM 1752 O O . TYR A 1 222 ? -20.611 -0.086 21.184 1.00 94.19 222 TYR A O 1
ATOM 1760 N N . GLU A 1 223 ? -19.748 1.247 19.605 1.00 92.44 223 GLU A N 1
ATOM 1761 C CA . GLU A 1 223 ? -20.268 2.505 20.137 1.00 92.44 223 GLU A CA 1
ATOM 1762 C C . GLU A 1 223 ? -21.800 2.488 20.191 1.00 92.44 223 GLU A C 1
ATOM 1764 O O . GLU A 1 223 ? -22.368 2.753 21.251 1.00 92.44 223 GLU A O 1
ATOM 1769 N N . THR A 1 224 ? -22.463 2.067 19.106 1.00 93.19 224 THR A N 1
ATOM 1770 C CA . THR A 1 224 ? -23.925 1.883 19.084 1.00 93.19 224 THR A CA 1
ATOM 1771 C C . THR A 1 224 ? -24.379 0.908 20.169 1.00 93.19 224 THR A C 1
ATOM 1773 O O . THR A 1 224 ? -25.224 1.242 20.996 1.00 93.19 224 THR A O 1
ATOM 1776 N N . LYS A 1 225 ? -23.764 -0.280 20.246 1.00 94.12 225 LYS A N 1
ATOM 1777 C CA . LYS A 1 225 ? -24.120 -1.278 21.266 1.00 94.12 225 LYS A CA 1
ATOM 1778 C C . LYS A 1 225 ? -23.899 -0.795 22.699 1.00 94.12 225 LYS A C 1
ATOM 1780 O O . LYS A 1 225 ? -24.685 -1.128 23.585 1.00 94.12 225 LYS A O 1
ATOM 1785 N N . THR A 1 226 ? -22.838 -0.025 22.926 1.00 93.12 226 THR A N 1
ATOM 1786 C CA . THR A 1 226 ? -22.522 0.566 24.232 1.00 93.12 226 THR A CA 1
ATOM 1787 C C . THR A 1 226 ? -23.605 1.550 24.657 1.00 93.12 226 THR A C 1
ATOM 1789 O O . THR A 1 226 ? -24.029 1.545 25.812 1.00 93.12 226 THR A O 1
ATOM 1792 N N . GLN A 1 227 ? -24.068 2.389 23.729 1.00 91.56 227 GLN A N 1
ATOM 1793 C CA . GLN A 1 227 ? -25.136 3.358 23.977 1.00 91.56 227 GLN A CA 1
ATOM 1794 C C . GLN A 1 227 ? -26.483 2.664 24.224 1.00 91.56 227 GLN A C 1
ATOM 1796 O O . GLN A 1 227 ? -27.203 3.041 25.150 1.00 91.56 227 GLN A O 1
ATOM 1801 N N . ASP A 1 228 ? -26.765 1.594 23.478 1.00 92.44 228 ASP A N 1
ATOM 1802 C CA . ASP A 1 228 ? -27.988 0.792 23.599 1.00 92.44 228 ASP A CA 1
ATOM 1803 C C . ASP A 1 228 ? -27.974 -0.191 24.784 1.00 92.44 228 ASP A C 1
ATOM 1805 O O . ASP A 1 228 ? -28.974 -0.864 25.033 1.00 92.44 228 ASP A O 1
ATOM 1809 N N . LYS A 1 229 ? -26.853 -0.299 25.516 1.00 87.31 229 LYS A N 1
ATOM 1810 C CA . LYS A 1 229 ? -26.636 -1.280 26.598 1.00 87.31 229 LYS A CA 1
ATOM 1811 C C . LYS A 1 229 ? -26.916 -2.725 26.152 1.00 87.31 229 LYS A C 1
ATOM 1813 O O . LYS A 1 229 ? -27.576 -3.484 26.856 1.00 87.31 229 LYS A O 1
ATOM 1818 N N . SER A 1 230 ? -26.422 -3.082 24.96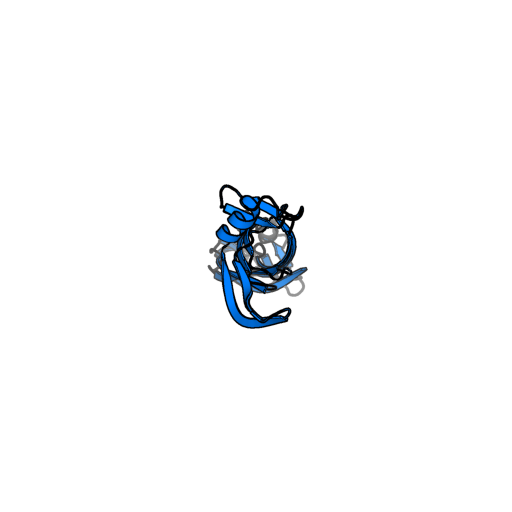6 1.00 87.69 230 SER A N 1
ATOM 1819 C CA . SER A 1 230 ? -26.616 -4.391 24.310 1.00 87.69 230 SER A CA 1
ATOM 1820 C C . SER A 1 230 ? -25.299 -5.128 24.011 1.00 87.69 230 SER A C 1
ATOM 1822 O O . SER A 1 230 ? -25.212 -5.962 23.092 1.00 87.69 230 SER A O 1
ATOM 1824 N N . LEU A 1 231 ? -24.254 -4.756 24.753 1.00 83.81 231 LEU A N 1
ATOM 1825 C CA . LEU A 1 231 ? -22.992 -5.485 24.808 1.00 83.81 231 LEU A CA 1
ATOM 1826 C C . LEU A 1 231 ? -23.143 -6.751 25.634 1.00 83.81 231 LEU A C 1
ATOM 1828 O O . LEU A 1 231 ? -23.934 -6.740 26.594 1.00 83.81 231 LEU A O 1
#

Mean predicted aligned error: 13.83 Å

Solvent-accessible surface area (backbone atoms only — not comparable to full-atom values): 12922 Å² total; per-residue (Å²): 100,81,46,77,79,48,76,48,80,35,41,76,46,76,28,89,45,97,52,71,41,82,45,68,35,49,67,47,74,46,83,38,63,31,39,42,35,38,42,40,86,49,80,47,19,32,60,49,78,47,77,49,77,47,79,50,91,32,76,59,84,91,40,74,42,69,42,72,53,67,47,75,44,77,34,69,28,66,34,77,48,72,46,75,48,77,47,77,48,73,47,72,56,44,83,42,78,39,44,44,54,19,35,34,37,33,31,30,47,31,26,42,37,53,52,71,52,70,50,70,41,70,36,39,50,45,55,48,80,43,78,46,68,44,62,50,79,56,88,96,44,78,46,72,75,47,70,48,79,47,74,39,45,22,53,52,53,25,47,49,54,72,70,37,91,87,49,78,78,56,87,60,46,46,76,38,80,88,80,39,26,34,25,38,54,66,43,71,36,46,35,40,34,38,39,58,49,62,52,46,54,28,33,36,40,37,49,68,52,84,88,51,78,66,45,76,45,46,39,70,61,46,51,53,28,50,76,68,70,68,115

Foldseek 3Di:
DKDFDDKAWFDKDWAQDQDKDKDKTHKDKDKWKKKKKKWAPAFAWWKDWDWDWDFDQAPPPPDRDTDTDIDIDIDGGRDIDMDMDIDMDIDDMDIAIDFHQWMKIKIKTKIKDKDKDKDWFWTWRAKDKDWAFDWDDDPPDTDRPDTDIDIAGQLNVLCCQVVPPPRDDDPQWDADPVVNGIIGGGRMMMMMMMGMDMHAMKMWIGGPPPVDDIDIDHRVVVRVCSVVVND

InterPro domains:
  IPR004991 Aerolysin-like toxin [PF03318] (14-104)